Protein AF-A0A2D9TG97-F1 (afdb_monomer)

pLDDT: mean 77.45, std 22.52, range [34.91, 98.56]

Solvent-accessible surface area (backbone atoms only — not comparable to full-atom values): 13663 Å² total; per-residue (Å²): 140,83,85,82,85,81,89,81,89,80,80,86,79,83,79,79,83,80,85,80,83,82,84,81,82,85,82,85,88,87,78,83,86,88,81,92,74,84,78,77,79,79,78,80,74,79,80,73,80,82,72,76,84,84,81,78,80,77,81,70,82,79,70,79,70,77,84,64,76,92,74,74,85,89,65,85,85,73,63,70,28,58,61,21,28,49,47,52,46,48,42,42,75,34,83,83,44,75,57,43,68,26,56,46,41,52,42,48,42,46,64,51,42,40,77,74,68,53,87,47,72,73,55,36,63,64,38,40,82,72,12,40,57,80,44,26,85,60,40,72,54,37,32,38,39,31,42,23,69,54,25,85,89,44,59,61,65,59,52,50,53,47,61,69,59,37,55,94,52,100,57,55,45,79,48,76,40,82,53,48,26,70,61,55,22,34,64,73,48,38,52,58,49,45,52,52,54,61,71,68,51,78,63,87,90,63,76,81,131

Structure (mmCIF, N/CA/C/O backbone):
data_AF-A0A2D9TG97-F1
#
_entry.id   AF-A0A2D9TG97-F1
#
loop_
_atom_site.group_PDB
_atom_site.id
_atom_site.type_symbol
_atom_site.label_atom_id
_atom_site.label_alt_id
_atom_site.label_comp_id
_atom_site.label_asym_id
_atom_site.label_entity_id
_atom_site.label_seq_id
_atom_site.pdbx_PDB_ins_code
_atom_site.Cartn_x
_atom_site.Cartn_y
_atom_site.Cartn_z
_atom_site.occupancy
_atom_site.B_iso_or_equiv
_atom_site.auth_seq_id
_atom_site.auth_comp_id
_atom_site.auth_asym_id
_atom_site.auth_atom_id
_atom_site.pdbx_PDB_model_num
ATOM 1 N N . MET A 1 1 ? 24.806 -43.015 24.277 1.00 55.19 1 MET A N 1
ATOM 2 C CA . MET A 1 1 ? 25.878 -42.450 23.429 1.00 55.19 1 MET A CA 1
ATOM 3 C C . MET A 1 1 ? 25.438 -42.576 21.980 1.00 55.19 1 MET A C 1
ATOM 5 O O . MET A 1 1 ? 25.345 -43.692 21.491 1.00 55.19 1 MET A O 1
ATOM 9 N N . CYS A 1 2 ? 25.074 -41.465 21.339 1.00 45.25 2 CYS A N 1
ATOM 10 C CA . CYS A 1 2 ? 24.646 -41.432 19.937 1.00 45.25 2 CYS A CA 1
ATOM 11 C C . CYS A 1 2 ? 25.847 -41.080 19.042 1.00 45.25 2 CYS A C 1
ATOM 13 O O . CYS A 1 2 ? 26.617 -40.196 19.425 1.00 45.25 2 CYS A O 1
ATOM 15 N N . PRO A 1 3 ? 26.039 -41.731 17.882 1.00 63.31 3 PRO A N 1
ATOM 16 C CA . PRO A 1 3 ? 27.146 -41.402 16.998 1.00 63.31 3 PRO A CA 1
ATOM 17 C C . PRO A 1 3 ? 26.851 -40.137 16.180 1.00 63.31 3 PRO A C 1
ATOM 19 O O . PRO A 1 3 ? 25.767 -39.961 15.627 1.00 63.31 3 PRO A O 1
ATOM 22 N N . VAL A 1 4 ? 27.858 -39.268 16.106 1.00 57.75 4 VAL A N 1
ATOM 23 C CA . VAL A 1 4 ? 27.892 -38.042 15.300 1.00 57.75 4 VAL A CA 1
ATOM 24 C C . VAL A 1 4 ? 28.227 -38.397 13.840 1.00 57.75 4 VAL A C 1
ATOM 26 O O . VAL A 1 4 ? 29.201 -39.123 13.619 1.00 57.75 4 VAL A O 1
ATOM 29 N N . PRO A 1 5 ? 27.495 -37.893 12.828 1.00 62.31 5 PRO A N 1
ATOM 30 C CA . PRO A 1 5 ? 27.860 -38.083 11.427 1.00 62.31 5 PRO A CA 1
ATOM 31 C C . PRO A 1 5 ? 28.954 -37.098 10.978 1.00 62.31 5 PRO A C 1
ATOM 33 O O . PRO A 1 5 ? 28.956 -35.922 11.341 1.00 62.31 5 PRO A O 1
ATOM 36 N N . ARG A 1 6 ? 29.897 -37.596 10.166 1.00 64.69 6 ARG A N 1
ATOM 37 C CA . ARG A 1 6 ? 30.985 -36.824 9.539 1.00 64.69 6 ARG A CA 1
ATOM 38 C C . ARG A 1 6 ? 30.492 -36.043 8.306 1.00 64.69 6 ARG A C 1
ATOM 40 O O . ARG A 1 6 ? 29.661 -36.573 7.569 1.00 64.69 6 ARG A O 1
ATOM 47 N N . PRO A 1 7 ? 31.050 -34.852 8.014 1.00 57.41 7 PRO A N 1
ATOM 48 C CA . PRO A 1 7 ? 30.734 -34.102 6.803 1.00 57.41 7 PRO A CA 1
ATOM 49 C C . PRO A 1 7 ? 31.474 -34.673 5.583 1.00 57.41 7 PRO A C 1
ATOM 51 O O . PRO A 1 7 ? 32.692 -34.855 5.600 1.00 57.41 7 PRO A O 1
ATOM 54 N N . GLY A 1 8 ? 30.723 -34.958 4.518 1.00 57.25 8 GLY A N 1
ATOM 55 C CA . GLY A 1 8 ? 31.248 -35.357 3.214 1.00 57.25 8 GLY A CA 1
ATOM 56 C C . GLY A 1 8 ? 31.572 -34.140 2.346 1.00 57.25 8 GLY A C 1
ATOM 57 O O . GLY A 1 8 ? 30.725 -33.277 2.128 1.00 57.25 8 GLY A O 1
ATOM 58 N N . HIS A 1 9 ? 32.800 -34.092 1.831 1.00 54.66 9 HIS A N 1
ATOM 59 C CA . HIS A 1 9 ? 33.258 -33.122 0.840 1.00 54.66 9 HIS A CA 1
ATOM 60 C C . HIS A 1 9 ? 32.659 -33.431 -0.544 1.00 54.66 9 HIS A C 1
ATOM 62 O O . HIS A 1 9 ? 33.035 -34.411 -1.185 1.00 54.66 9 HIS A O 1
ATOM 68 N N . GLY A 1 10 ? 31.735 -32.587 -1.014 1.00 51.78 10 GLY A N 1
ATOM 69 C CA . GLY A 1 10 ? 31.182 -32.626 -2.372 1.00 51.78 10 GLY A CA 1
ATOM 70 C C . GLY A 1 10 ? 31.897 -31.633 -3.289 1.00 51.78 10 GLY A C 1
ATOM 71 O O . GLY A 1 10 ? 31.811 -30.426 -3.086 1.00 51.78 10 GLY A O 1
ATOM 72 N N . GLY A 1 11 ? 32.629 -32.157 -4.274 1.00 49.75 11 GLY A N 1
ATOM 73 C CA . GLY A 1 11 ? 33.495 -31.404 -5.181 1.00 49.75 11 GLY A CA 1
ATOM 74 C C . GLY A 1 11 ? 32.780 -30.446 -6.140 1.00 49.75 11 GLY A C 1
ATOM 75 O O . GLY A 1 11 ? 31.702 -30.722 -6.671 1.00 49.75 11 GLY A O 1
ATOM 76 N N . ALA A 1 12 ? 33.454 -29.326 -6.400 1.00 48.50 12 ALA A N 1
ATOM 77 C CA . ALA A 1 12 ? 33.095 -28.320 -7.386 1.00 48.50 12 ALA A CA 1
ATOM 78 C C . ALA A 1 12 ? 33.138 -28.894 -8.813 1.00 48.50 12 ALA A C 1
ATOM 80 O O . ALA A 1 12 ? 34.179 -29.346 -9.292 1.00 48.50 12 ALA A O 1
ATOM 81 N N . ARG A 1 13 ? 32.005 -28.844 -9.522 1.00 57.78 13 ARG A N 1
ATOM 82 C CA . ARG A 1 13 ? 31.944 -29.096 -10.967 1.00 57.78 13 ARG A CA 1
ATOM 83 C C . ARG A 1 13 ? 32.179 -27.784 -11.713 1.00 57.78 13 ARG A C 1
ATOM 85 O O . ARG A 1 13 ? 31.307 -26.920 -11.752 1.00 57.78 13 ARG A O 1
ATOM 92 N N . LEU A 1 14 ? 33.354 -27.663 -12.326 1.00 54.62 14 LEU A N 1
ATOM 93 C CA . LEU A 1 14 ? 33.682 -26.616 -13.293 1.00 54.62 14 LEU A CA 1
ATOM 94 C C . LEU A 1 14 ? 32.751 -26.738 -14.510 1.00 54.62 14 LEU A C 1
ATOM 96 O O . LEU A 1 14 ? 32.795 -27.726 -15.247 1.00 54.62 14 LEU A O 1
ATOM 100 N N . ARG A 1 15 ? 31.888 -25.738 -14.713 1.00 58.66 15 ARG A N 1
ATOM 101 C CA . ARG A 1 15 ? 31.074 -25.602 -15.927 1.00 58.66 15 ARG A CA 1
ATOM 102 C C . ARG A 1 15 ? 31.972 -25.134 -17.074 1.00 58.66 15 ARG A C 1
ATOM 104 O O . ARG A 1 15 ? 32.662 -24.127 -16.954 1.00 58.66 15 ARG A O 1
ATOM 111 N N . ARG A 1 16 ? 31.966 -25.876 -18.184 1.00 60.06 16 ARG A N 1
ATOM 112 C CA . ARG A 1 16 ? 32.635 -25.486 -19.433 1.00 60.06 16 ARG A CA 1
ATOM 113 C C . ARG A 1 16 ? 31.901 -24.294 -20.077 1.00 60.06 16 ARG A C 1
ATOM 115 O O . ARG A 1 16 ? 30.669 -24.312 -20.093 1.00 60.06 16 ARG A O 1
ATOM 122 N N . PRO A 1 17 ? 32.612 -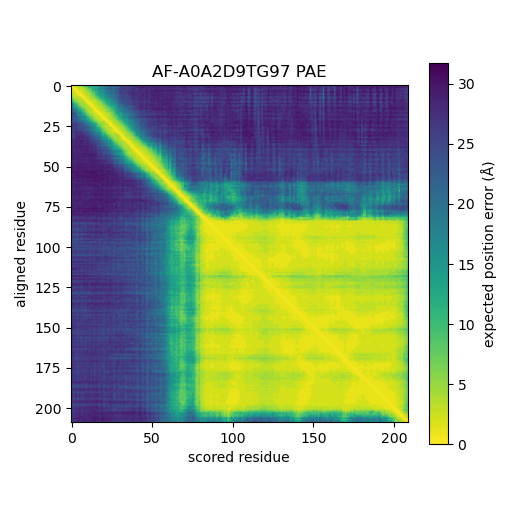23.295 -20.627 1.00 58.25 17 PRO A N 1
ATOM 123 C CA . PRO A 1 17 ? 31.994 -22.196 -21.362 1.00 58.25 17 PRO A CA 1
ATOM 124 C C . PRO A 1 17 ? 31.452 -22.673 -22.719 1.00 58.25 17 PRO A C 1
ATOM 126 O O . PRO A 1 17 ? 32.111 -23.424 -23.437 1.00 58.25 17 PRO A O 1
ATOM 129 N N . CYS A 1 18 ? 30.240 -22.230 -23.060 1.00 58.78 18 CYS A N 1
ATOM 130 C CA . CYS A 1 18 ? 29.647 -22.424 -24.383 1.00 58.78 18 CYS A CA 1
ATOM 131 C C . CYS A 1 18 ? 30.369 -21.553 -25.432 1.00 58.78 18 CYS A C 1
ATOM 133 O O . CYS A 1 18 ? 30.690 -20.399 -25.133 1.00 58.78 18 CYS A O 1
ATOM 135 N N . PRO A 1 19 ? 30.592 -22.049 -26.661 1.00 66.25 19 PRO A N 1
ATOM 136 C CA . PRO A 1 19 ? 31.115 -21.234 -27.752 1.00 66.25 19 PRO A CA 1
ATOM 137 C C . PRO A 1 19 ? 30.047 -20.251 -28.261 1.00 66.25 19 PRO A C 1
ATOM 139 O O . PRO A 1 19 ? 28.915 -20.638 -28.548 1.00 66.25 19 PRO A O 1
ATOM 142 N N . ARG A 1 20 ? 30.417 -18.969 -28.379 1.00 64.50 20 ARG A N 1
ATOM 143 C CA . ARG A 1 20 ? 29.617 -17.932 -29.051 1.00 64.50 20 ARG A CA 1
ATOM 144 C C . ARG A 1 20 ? 29.676 -18.132 -30.577 1.00 64.50 20 ARG A C 1
ATOM 146 O O . ARG A 1 20 ? 30.774 -18.356 -31.088 1.00 64.50 20 ARG A O 1
ATOM 153 N N . PRO A 1 21 ? 28.556 -18.014 -31.314 1.00 64.81 21 PRO A N 1
ATOM 154 C CA . PRO A 1 21 ? 28.577 -17.973 -32.774 1.00 64.81 21 PRO A CA 1
ATOM 155 C C . PRO A 1 21 ? 29.150 -16.639 -33.305 1.00 64.81 21 PRO A C 1
ATOM 157 O O . PRO A 1 21 ? 29.052 -15.614 -32.622 1.00 64.81 21 PRO A O 1
ATOM 160 N N . PRO A 1 22 ? 29.753 -16.638 -34.510 1.00 64.00 22 PRO A N 1
ATOM 161 C CA . PRO A 1 22 ? 30.393 -15.466 -35.097 1.00 64.00 22 PRO A CA 1
ATOM 162 C C . PRO A 1 22 ? 29.398 -14.503 -35.766 1.00 64.00 22 PRO A C 1
ATOM 164 O O . PRO A 1 22 ? 28.471 -14.919 -36.452 1.00 64.00 22 PRO A O 1
ATOM 167 N N . PHE A 1 23 ? 29.657 -13.211 -35.545 1.00 47.94 23 PHE A N 1
ATOM 168 C CA . PHE A 1 23 ? 29.424 -12.040 -36.401 1.00 47.94 23 PHE A CA 1
ATOM 169 C C . PHE A 1 23 ? 28.441 -12.175 -37.580 1.00 47.94 23 PHE A C 1
ATOM 171 O O . PHE A 1 23 ? 28.760 -12.772 -38.606 1.00 47.94 23 PHE A O 1
ATOM 178 N N . ALA A 1 24 ? 27.314 -11.463 -37.484 1.00 51.12 24 ALA A N 1
ATOM 179 C CA . ALA A 1 24 ? 26.564 -10.996 -38.647 1.00 51.12 24 ALA A CA 1
ATOM 180 C C . ALA A 1 24 ? 27.003 -9.563 -39.008 1.00 51.12 24 ALA A C 1
ATOM 182 O O . ALA A 1 24 ? 27.125 -8.699 -38.139 1.00 51.12 24 ALA A O 1
ATOM 183 N N . SER A 1 25 ? 27.277 -9.361 -40.295 1.00 66.88 25 SER A N 1
ATOM 184 C CA . SER A 1 25 ? 27.800 -8.146 -40.932 1.00 66.88 25 SER A CA 1
ATOM 185 C C . SER A 1 25 ? 26.865 -6.922 -40.868 1.00 66.88 25 SER A C 1
ATOM 187 O O . SER A 1 25 ? 25.652 -7.080 -40.731 1.00 66.88 25 SER A O 1
ATOM 189 N N . PRO A 1 26 ? 27.417 -5.699 -41.024 1.00 62.50 26 PRO A N 1
ATOM 190 C CA . PRO A 1 26 ? 26.675 -4.441 -40.940 1.00 62.50 26 PRO A CA 1
ATOM 191 C C . PRO A 1 26 ? 25.809 -4.164 -42.179 1.00 62.50 26 PRO A C 1
ATOM 193 O O . PRO A 1 26 ? 26.195 -4.461 -43.311 1.00 62.50 26 PRO A O 1
ATOM 196 N N . ALA A 1 27 ? 24.651 -3.542 -41.952 1.00 65.50 27 ALA A N 1
ATOM 197 C CA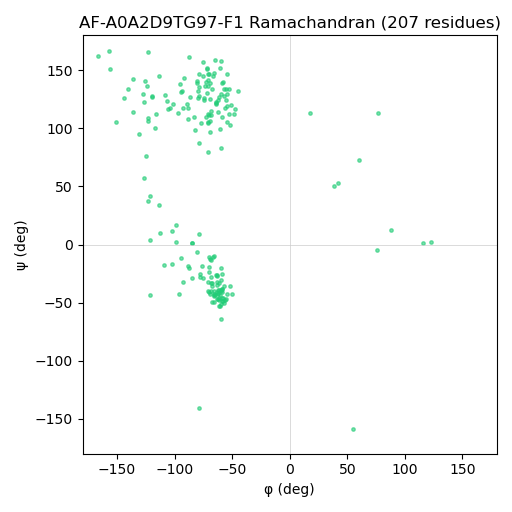 . ALA A 1 27 ? 23.779 -3.005 -42.994 1.00 65.50 27 ALA A CA 1
ATOM 198 C C . ALA A 1 27 ? 24.378 -1.733 -43.647 1.00 65.50 27 ALA A C 1
ATOM 200 O O . ALA A 1 27 ? 25.115 -0.996 -42.984 1.00 65.50 27 ALA A O 1
ATOM 201 N N . PRO A 1 28 ? 24.074 -1.456 -44.932 1.00 69.06 28 PRO A N 1
ATOM 202 C CA . PRO A 1 28 ? 24.610 -0.310 -45.669 1.00 69.06 28 PRO A CA 1
ATOM 203 C C . PRO A 1 28 ? 23.960 1.036 -45.281 1.00 69.06 28 PRO A C 1
ATOM 205 O O . PRO A 1 28 ? 22.822 1.062 -44.808 1.00 69.06 28 PRO A O 1
ATOM 208 N N . PRO A 1 29 ? 24.653 2.170 -45.518 1.00 61.88 29 PRO A N 1
ATOM 209 C CA . PRO A 1 29 ? 24.144 3.506 -45.225 1.00 61.88 29 PRO A CA 1
ATOM 210 C C . PRO A 1 29 ? 23.169 3.994 -46.309 1.00 61.88 29 PRO A C 1
ATOM 212 O O . PRO A 1 29 ? 23.520 4.069 -47.485 1.00 61.88 29 PRO A O 1
ATOM 215 N N . CYS A 1 30 ? 21.963 4.397 -45.903 1.00 56.06 30 CYS A N 1
ATOM 216 C CA . CYS A 1 30 ? 21.058 5.182 -46.744 1.00 56.06 30 CYS A CA 1
ATOM 217 C C . CYS A 1 30 ? 21.349 6.677 -46.568 1.00 56.06 30 CYS A C 1
ATOM 219 O O . CYS A 1 30 ? 21.219 7.238 -45.481 1.00 56.06 30 CYS A O 1
ATOM 221 N N . SER A 1 31 ? 21.753 7.309 -47.664 1.00 53.31 31 SER A N 1
ATOM 222 C CA . SER A 1 31 ? 22.005 8.739 -47.810 1.00 53.31 31 SER A CA 1
ATOM 223 C C . SER A 1 31 ? 20.746 9.539 -48.186 1.00 53.31 31 SER A C 1
ATOM 225 O O . SER A 1 31 ? 19.817 9.006 -48.788 1.00 53.31 31 SER A O 1
ATOM 227 N N . SER A 1 32 ? 20.840 10.856 -47.945 1.00 47.78 32 SER A N 1
ATOM 228 C CA . SER A 1 32 ? 20.116 12.003 -48.547 1.00 47.78 32 SER A CA 1
ATOM 229 C C . SER A 1 32 ? 18.659 12.312 -48.129 1.00 47.78 32 SER A C 1
ATOM 231 O O . SER A 1 32 ? 17.733 11.585 -48.462 1.00 47.78 32 SER A O 1
ATOM 233 N N . GLY A 1 33 ? 18.486 13.468 -47.453 1.00 43.09 33 GLY A N 1
ATOM 234 C CA . GLY A 1 33 ? 17.216 14.196 -47.216 1.00 43.09 33 GLY A CA 1
ATOM 235 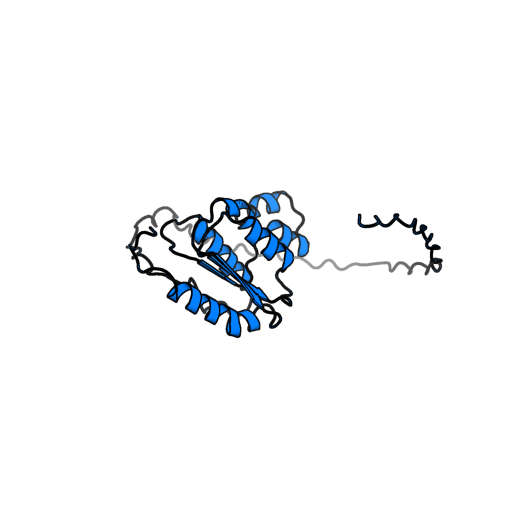C C . GLY A 1 33 ? 16.760 15.014 -48.441 1.00 43.09 33 GLY A C 1
ATOM 236 O O . GLY A 1 33 ? 17.014 14.558 -49.551 1.00 43.09 33 GLY A O 1
ATOM 237 N N . PRO A 1 34 ? 16.201 16.244 -48.329 1.00 62.50 34 PRO A N 1
ATOM 238 C CA . PRO A 1 34 ? 15.563 16.943 -47.204 1.00 62.50 34 PRO A CA 1
ATOM 239 C C . PRO A 1 34 ? 14.111 17.399 -47.525 1.00 62.50 34 PRO A C 1
ATOM 241 O O . PRO A 1 34 ? 13.720 17.504 -48.684 1.00 62.50 34 PRO A O 1
ATOM 244 N N . ALA A 1 35 ? 13.326 17.787 -46.513 1.00 44.00 35 ALA A N 1
ATOM 245 C CA . ALA A 1 35 ? 12.177 18.681 -46.710 1.00 44.00 35 ALA A CA 1
ATOM 246 C C . ALA A 1 35 ? 11.914 19.504 -45.441 1.00 44.00 35 ALA A C 1
ATOM 248 O O . ALA A 1 35 ? 11.423 19.003 -44.430 1.00 44.00 35 ALA A O 1
ATOM 249 N N . ALA A 1 36 ? 12.277 20.784 -45.500 1.00 51.66 36 ALA A N 1
ATOM 250 C CA . ALA A 1 36 ? 11.934 21.777 -44.497 1.00 51.66 36 ALA A CA 1
ATOM 251 C C . ALA A 1 36 ? 10.431 22.083 -44.586 1.00 51.66 36 ALA A C 1
ATOM 253 O O . ALA A 1 36 ? 9.981 22.763 -45.506 1.00 51.66 36 ALA A O 1
ATOM 254 N N . ALA A 1 37 ? 9.652 21.581 -43.629 1.00 51.00 37 ALA A N 1
ATOM 255 C CA . ALA A 1 37 ? 8.281 22.020 -43.415 1.00 51.00 37 ALA A CA 1
ATOM 256 C C . ALA A 1 37 ? 8.283 23.207 -42.441 1.00 51.00 37 ALA A C 1
ATOM 258 O O . ALA A 1 37 ? 8.760 23.111 -41.309 1.00 51.00 37 ALA A O 1
ATOM 259 N N . HIS A 1 38 ? 7.750 24.337 -42.901 1.00 50.34 38 HIS A N 1
ATOM 260 C CA . HIS A 1 38 ? 7.508 25.531 -42.103 1.00 50.34 38 HIS A CA 1
ATOM 261 C C . HIS A 1 38 ? 6.688 25.194 -40.846 1.00 50.34 38 HIS A C 1
ATOM 263 O O . HIS A 1 38 ? 5.503 24.873 -40.930 1.00 50.34 38 HIS A O 1
ATOM 269 N N . ARG A 1 39 ? 7.305 25.305 -39.662 1.00 47.75 39 ARG A N 1
ATOM 270 C CA . ARG A 1 39 ? 6.575 25.329 -38.388 1.00 47.75 39 ARG A CA 1
ATOM 271 C C . ARG A 1 39 ? 5.814 26.647 -38.289 1.00 47.75 39 ARG A C 1
ATOM 273 O O . ARG A 1 39 ? 6.411 27.710 -38.135 1.00 47.75 39 ARG A O 1
ATOM 280 N N . ALA A 1 40 ? 4.490 26.561 -38.360 1.00 56.41 40 ALA A N 1
ATOM 281 C CA . ALA A 1 40 ? 3.609 27.648 -37.975 1.00 56.41 40 ALA A CA 1
ATOM 282 C C . ALA A 1 40 ? 3.841 27.994 -36.496 1.00 56.41 40 ALA A C 1
ATOM 284 O O . ALA A 1 40 ? 3.842 27.119 -35.628 1.00 56.41 40 ALA A O 1
ATOM 285 N N . VAL A 1 41 ? 4.044 29.280 -36.217 1.00 56.47 41 VAL A N 1
ATOM 286 C CA . VAL A 1 41 ? 4.120 29.821 -34.858 1.00 56.47 41 VAL A CA 1
ATOM 287 C C . VAL A 1 41 ? 2.754 29.619 -34.190 1.00 56.47 41 VAL A C 1
ATOM 289 O O . VAL A 1 41 ? 1.755 30.122 -34.716 1.00 56.47 41 VAL A O 1
ATOM 292 N N . PRO A 1 42 ? 2.656 28.907 -33.052 1.00 55.50 42 PRO A N 1
ATOM 293 C CA . PRO A 1 42 ? 1.395 28.788 -32.340 1.00 55.50 42 PRO A CA 1
ATOM 294 C C . PRO A 1 42 ? 0.968 30.174 -31.851 1.00 55.50 42 PRO A C 1
ATOM 296 O O . PRO A 1 42 ? 1.701 30.864 -31.139 1.00 55.50 42 PRO A O 1
ATOM 299 N N . ARG A 1 43 ? -0.232 30.599 -32.261 1.00 62.38 43 ARG A N 1
ATOM 300 C CA . ARG A 1 43 ? -0.871 31.813 -31.750 1.00 62.38 43 ARG A CA 1
ATOM 301 C C . ARG A 1 43 ? -0.954 31.710 -30.227 1.00 62.38 43 ARG A C 1
ATOM 303 O O . ARG A 1 43 ? -1.503 30.743 -29.700 1.00 62.38 43 ARG A O 1
ATOM 310 N N . ARG A 1 44 ? -0.403 32.712 -29.532 1.00 54.06 44 ARG A N 1
ATOM 311 C CA . ARG A 1 44 ? -0.525 32.864 -28.078 1.00 54.06 44 ARG A CA 1
ATOM 312 C C . ARG A 1 44 ? -2.002 32.774 -27.696 1.00 54.06 44 ARG A C 1
ATOM 314 O O . ARG A 1 44 ? -2.804 33.581 -28.165 1.00 54.06 44 ARG A O 1
ATOM 321 N N . ARG A 1 45 ? -2.352 31.796 -26.855 1.00 53.75 45 ARG A N 1
ATOM 322 C CA . ARG A 1 45 ? -3.656 31.778 -26.187 1.00 53.75 45 ARG A CA 1
ATOM 323 C C . ARG A 1 45 ? -3.796 33.072 -25.370 1.00 53.75 45 ARG A C 1
ATOM 325 O O . ARG A 1 45 ? -2.804 33.496 -24.768 1.00 53.75 45 ARG A O 1
ATOM 332 N N . PRO A 1 46 ? -4.978 33.709 -25.350 1.00 56.19 46 PRO A N 1
ATOM 333 C CA . PRO A 1 46 ? -5.229 34.825 -24.448 1.00 56.19 46 PRO A CA 1
ATOM 334 C C . PRO A 1 46 ? -4.948 34.374 -23.012 1.00 56.19 46 PRO A C 1
ATOM 336 O O . PRO A 1 46 ? -5.344 33.274 -22.618 1.00 56.19 46 PRO A O 1
ATOM 339 N N . ARG A 1 47 ? -4.216 35.205 -22.259 1.00 49.72 47 ARG A N 1
ATOM 340 C CA . ARG A 1 47 ? -3.997 34.999 -20.824 1.00 49.72 47 ARG A CA 1
ATOM 341 C C . ARG A 1 47 ? -5.367 34.862 -20.164 1.00 49.72 47 ARG A C 1
ATOM 343 O O . ARG A 1 47 ? -6.184 35.775 -20.255 1.00 49.72 47 ARG A O 1
ATOM 350 N N . GLN A 1 48 ? -5.609 33.710 -19.545 1.00 50.72 48 GLN A N 1
ATOM 351 C CA . GLN A 1 48 ? -6.674 33.574 -18.560 1.00 50.72 48 GLN A CA 1
ATOM 352 C C . GLN A 1 48 ? -6.399 34.617 -17.465 1.00 50.72 48 GLN A C 1
ATOM 354 O O . GLN A 1 48 ? -5.234 34.753 -17.076 1.00 50.72 48 GLN A O 1
ATOM 359 N N . PRO A 1 49 ? -7.402 35.389 -17.016 1.00 55.59 49 PRO A N 1
ATOM 360 C CA . PRO A 1 49 ? -7.215 36.290 -15.891 1.00 55.59 49 PRO A CA 1
ATOM 361 C C . PRO A 1 49 ? -6.738 35.467 -14.694 1.00 55.59 49 PRO A C 1
ATOM 363 O O . PRO A 1 49 ? -7.325 34.431 -14.376 1.00 55.59 49 PRO A O 1
ATOM 366 N N . GLU A 1 50 ? -5.636 35.909 -14.093 1.00 44.16 50 GLU A N 1
ATOM 367 C CA . GLU A 1 50 ? -5.094 35.362 -12.855 1.00 44.16 50 GLU A CA 1
ATOM 368 C C . GLU A 1 50 ? -6.218 35.397 -11.816 1.00 44.16 50 GLU A C 1
ATOM 370 O O . GLU A 1 50 ? -6.629 36.461 -11.355 1.00 44.16 50 GLU A O 1
ATOM 375 N N . ARG A 1 51 ? -6.801 34.231 -11.512 1.00 49.38 51 ARG A N 1
ATOM 376 C CA . ARG A 1 51 ? -7.663 34.106 -10.341 1.00 49.38 51 ARG A CA 1
ATOM 377 C C . ARG A 1 51 ? -6.736 34.193 -9.142 1.00 49.38 51 ARG A C 1
ATOM 379 O O . ARG A 1 51 ? -5.906 33.307 -8.952 1.00 49.38 51 ARG A O 1
ATOM 386 N N . ASN A 1 52 ? -6.873 35.278 -8.388 1.00 41.41 52 ASN A N 1
ATOM 387 C CA . ASN A 1 52 ? -6.243 35.456 -7.089 1.00 41.41 52 ASN A CA 1
ATOM 388 C C . ASN A 1 52 ? -6.470 34.194 -6.246 1.00 41.41 52 ASN A C 1
ATOM 390 O O . ASN A 1 52 ? -7.606 33.836 -5.941 1.00 41.41 52 ASN A O 1
ATOM 394 N N . LEU A 1 53 ? -5.377 33.515 -5.902 1.00 48.03 53 LEU A N 1
ATOM 395 C CA . LEU A 1 53 ? -5.349 32.311 -5.066 1.00 48.03 53 LEU A CA 1
ATOM 396 C C . LEU A 1 53 ? -5.482 32.626 -3.562 1.00 48.03 53 LEU A C 1
ATOM 398 O O . LEU A 1 53 ? -5.317 31.733 -2.739 1.00 48.03 53 LEU A O 1
ATOM 402 N N . GLU A 1 54 ? -5.793 33.869 -3.188 1.00 43.88 54 GLU A N 1
ATOM 403 C CA . GLU A 1 54 ? -5.791 34.316 -1.786 1.00 43.88 54 GLU A CA 1
ATOM 404 C C . GLU A 1 54 ? -7.175 34.344 -1.103 1.00 43.88 54 GLU A C 1
ATOM 406 O O . GLU A 1 54 ? -7.257 34.658 0.078 1.00 43.88 54 GLU A O 1
ATOM 411 N N . GLU A 1 55 ? -8.263 33.936 -1.769 1.00 42.91 55 GLU A N 1
ATOM 412 C CA . GLU A 1 55 ? -9.623 33.926 -1.180 1.00 42.91 55 GLU A CA 1
ATOM 413 C C . GLU A 1 55 ? -10.288 32.535 -1.155 1.00 42.91 55 GLU A C 1
ATOM 415 O O . GLU A 1 55 ? -11.479 32.388 -1.408 1.00 42.91 55 GLU A O 1
ATOM 420 N N . SER A 1 56 ? -9.538 31.483 -0.809 1.00 43.47 56 SER A N 1
ATOM 421 C CA . SER A 1 56 ? -10.110 30.155 -0.497 1.00 43.47 56 SER A CA 1
ATOM 422 C C . SER A 1 56 ? -9.711 29.658 0.900 1.00 43.47 56 SER A C 1
ATOM 424 O O . SER A 1 56 ? -9.455 28.474 1.104 1.00 43.47 56 SER A O 1
ATOM 426 N N . SER A 1 57 ? -9.643 30.575 1.871 1.00 44.62 57 SER A N 1
ATOM 427 C CA . SER A 1 57 ? -9.380 30.289 3.294 1.00 44.62 57 SER A CA 1
ATOM 428 C C . SER A 1 57 ? -10.649 30.324 4.165 1.00 44.62 57 SER A C 1
ATOM 430 O O . SER A 1 57 ? -10.562 30.317 5.394 1.00 44.62 57 SER A O 1
ATOM 432 N N . ALA A 1 58 ? -11.840 30.354 3.567 1.00 39.22 58 ALA A N 1
ATOM 433 C CA . ALA A 1 58 ? -13.063 30.084 4.309 1.00 39.22 58 ALA A CA 1
ATOM 434 C C . ALA A 1 58 ? -13.230 28.565 4.402 1.00 39.22 58 ALA A C 1
ATOM 436 O O . ALA A 1 58 ? -13.663 27.912 3.456 1.00 39.22 58 ALA A O 1
ATOM 437 N N . ALA A 1 59 ? -12.819 28.017 5.544 1.00 44.69 59 ALA A N 1
ATOM 438 C CA . ALA A 1 59 ? -13.164 26.679 5.988 1.00 44.69 59 ALA A CA 1
ATOM 439 C C . ALA A 1 59 ? -14.693 26.574 6.123 1.00 44.69 59 ALA A C 1
ATOM 441 O O . ALA A 1 59 ? -15.251 26.774 7.201 1.00 44.69 59 ALA A O 1
ATOM 442 N N . GLU A 1 60 ? -15.382 26.310 5.016 1.00 38.81 60 GLU A N 1
ATOM 443 C CA . GLU A 1 60 ? -16.720 25.737 5.072 1.00 38.81 60 GLU A CA 1
ATOM 444 C C . GLU A 1 60 ? -16.594 24.308 5.611 1.00 38.81 60 GLU A C 1
ATOM 446 O O . GLU A 1 60 ? -15.671 23.572 5.258 1.00 38.81 60 GLU A O 1
ATOM 451 N N . GLY A 1 61 ? -17.469 23.981 6.561 1.00 34.94 61 GLY A N 1
ATOM 452 C CA . GLY A 1 61 ? -17.336 22.862 7.484 1.00 34.94 61 GLY A CA 1
ATOM 453 C C . GLY A 1 61 ? -16.982 21.543 6.808 1.00 34.94 61 GLY A C 1
ATOM 454 O O . GLY A 1 61 ? -17.790 20.942 6.104 1.00 34.94 61 GLY A O 1
ATOM 455 N N . PHE A 1 62 ? -15.772 21.067 7.086 1.00 34.91 62 PHE A N 1
ATOM 456 C CA . PHE A 1 62 ? -15.407 19.681 6.858 1.00 34.91 62 PHE A CA 1
ATOM 457 C C . PHE A 1 62 ? -15.993 18.869 8.017 1.00 34.91 62 PHE A C 1
ATOM 459 O O . PHE A 1 62 ? -15.350 18.699 9.055 1.00 34.91 62 PHE A O 1
ATOM 466 N N . GLU A 1 63 ? -17.250 18.442 7.869 1.00 37.72 63 GLU A N 1
ATOM 467 C CA . GLU A 1 63 ? -17.827 17.412 8.736 1.00 37.72 63 GLU A CA 1
ATOM 468 C C . GLU A 1 63 ? -16.872 16.202 8.729 1.00 37.72 63 GLU A C 1
ATOM 470 O O . GLU A 1 63 ? -16.379 15.830 7.656 1.00 37.72 63 GLU A O 1
ATOM 475 N N . PRO A 1 64 ? -16.533 15.611 9.890 1.00 39.44 64 PRO A N 1
ATOM 476 C CA . PRO A 1 64 ? -15.635 14.467 9.936 1.00 39.44 64 PRO A CA 1
ATOM 477 C C . PRO A 1 64 ? -16.214 13.366 9.049 1.00 39.44 64 PRO A C 1
ATOM 479 O O . PRO A 1 64 ? -17.313 12.883 9.304 1.00 39.44 64 PRO A O 1
ATOM 482 N N . LEU A 1 65 ? -15.495 12.984 7.992 1.00 41.59 65 LEU A N 1
ATOM 483 C CA . LEU A 1 65 ? -15.856 11.822 7.187 1.00 41.59 65 LEU A CA 1
ATOM 484 C C . LEU A 1 65 ? -15.825 10.595 8.103 1.00 41.59 65 LEU A C 1
ATOM 486 O O . LEU A 1 65 ? -14.755 10.054 8.393 1.00 41.59 65 LEU A O 1
ATOM 490 N N . GLU A 1 66 ? -17.003 10.186 8.576 1.00 45.03 66 GLU A N 1
ATOM 491 C CA . GLU A 1 66 ? -17.241 8.924 9.267 1.00 45.03 66 GLU A CA 1
ATOM 492 C C . GLU A 1 66 ? -16.669 7.795 8.404 1.00 45.03 66 GLU A C 1
ATOM 494 O O . GLU A 1 66 ? -17.231 7.460 7.367 1.00 45.03 66 GLU A O 1
ATOM 499 N N . ALA A 1 67 ? -15.501 7.264 8.785 1.00 42.44 67 ALA A N 1
ATOM 500 C CA . ALA A 1 67 ? -14.856 6.103 8.165 1.00 42.44 67 ALA A CA 1
ATOM 501 C C . ALA A 1 67 ? -14.985 6.048 6.623 1.00 42.44 67 ALA A C 1
ATOM 503 O O . ALA A 1 67 ? -15.408 5.045 6.049 1.00 42.44 67 ALA A O 1
ATOM 504 N N . GLY A 1 68 ? -14.646 7.146 5.944 1.00 38.81 68 GLY A N 1
ATOM 505 C CA . GLY A 1 68 ? -14.729 7.223 4.490 1.00 38.81 68 GLY A CA 1
ATOM 506 C C . GLY A 1 68 ? -13.652 6.364 3.835 1.00 38.81 68 GLY A C 1
ATOM 507 O O . GLY A 1 68 ? -12.487 6.754 3.787 1.00 38.81 68 GLY A O 1
ATOM 508 N N . ILE A 1 69 ? -14.038 5.209 3.294 1.00 50.03 69 ILE A N 1
ATOM 509 C CA . ILE A 1 69 ? -13.263 4.551 2.241 1.00 50.03 69 ILE A CA 1
ATOM 510 C C . ILE A 1 69 ? -13.192 5.569 1.098 1.00 50.03 69 ILE A C 1
ATOM 512 O O . ILE A 1 69 ? -14.213 5.876 0.484 1.00 50.03 69 ILE A O 1
ATOM 516 N N . LEU A 1 70 ? -12.014 6.145 0.847 1.00 45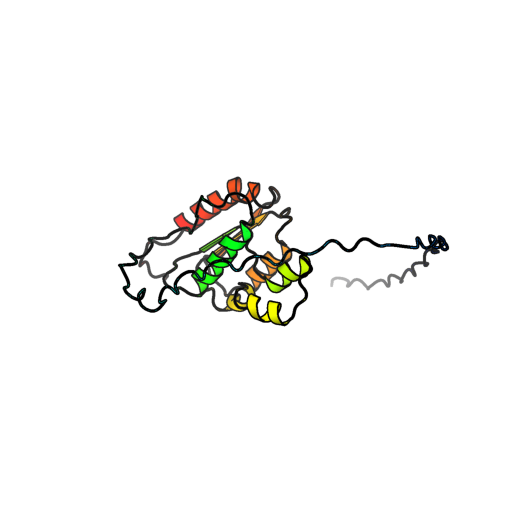.25 70 LEU A N 1
ATOM 517 C CA . LEU A 1 70 ? -11.804 7.079 -0.257 1.00 45.25 70 LEU A CA 1
ATOM 518 C C . LEU A 1 70 ? -11.846 6.286 -1.574 1.00 45.25 70 LEU A C 1
ATOM 520 O O . LEU A 1 70 ? -10.815 5.905 -2.117 1.00 45.25 70 LEU A O 1
ATOM 524 N N . TRP A 1 71 ? -13.050 5.977 -2.054 1.00 40.22 71 TRP A N 1
ATOM 525 C CA . TRP A 1 71 ? -13.294 5.355 -3.351 1.00 40.22 71 TRP A CA 1
ATOM 526 C C . TRP A 1 71 ? -14.092 6.347 -4.195 1.00 40.22 71 TRP A C 1
ATOM 528 O O . TRP A 1 71 ? -15.226 6.682 -3.860 1.00 40.22 71 TRP A O 1
ATOM 538 N N . ARG A 1 72 ? -13.479 6.883 -5.256 1.00 38.94 72 ARG A N 1
ATOM 539 C CA . ARG A 1 72 ? -14.152 7.772 -6.211 1.00 38.94 72 ARG A CA 1
ATOM 540 C C . ARG A 1 72 ? -14.398 6.983 -7.495 1.00 38.94 72 ARG A C 1
ATOM 542 O O . ARG A 1 72 ? -13.442 6.555 -8.130 1.00 38.94 72 ARG A O 1
ATOM 549 N N . GLU A 1 73 ? -15.666 6.791 -7.856 1.00 39.06 73 GLU A N 1
ATOM 550 C CA . GLU A 1 73 ? -16.090 5.907 -8.960 1.00 39.06 73 GLU A CA 1
ATOM 551 C C . GLU A 1 73 ? -15.726 6.433 -10.368 1.00 39.06 73 GLU A C 1
ATOM 553 O O . GLU A 1 73 ? -15.792 5.691 -11.345 1.00 39.06 73 GLU A O 1
ATOM 558 N N . ASP A 1 74 ? -15.289 7.690 -10.495 1.00 36.53 74 ASP A N 1
ATOM 559 C CA . ASP A 1 74 ? -15.225 8.385 -11.793 1.00 36.53 74 ASP A CA 1
ATOM 560 C C . ASP A 1 74 ? -13.940 8.134 -12.618 1.00 36.53 74 ASP A C 1
ATOM 562 O O . ASP A 1 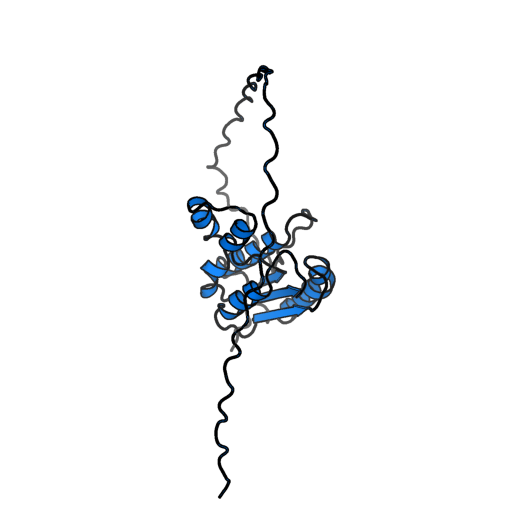74 ? -13.785 8.688 -13.710 1.00 36.53 74 ASP A O 1
ATOM 566 N N . HIS A 1 75 ? -13.007 7.304 -12.139 1.00 39.44 75 HIS A N 1
ATOM 567 C CA . HIS A 1 75 ? -11.739 7.000 -12.824 1.00 39.44 75 HIS A CA 1
ATOM 568 C C . HIS A 1 75 ? -11.523 5.492 -12.991 1.00 39.44 75 HIS A C 1
ATOM 570 O O . HIS A 1 75 ? -10.530 4.912 -12.557 1.00 39.44 75 HIS A O 1
ATOM 576 N N . LEU A 1 76 ? -12.478 4.837 -13.647 1.00 38.28 76 LEU A N 1
ATOM 577 C CA . LEU A 1 76 ? -12.305 3.469 -14.120 1.00 38.28 76 LEU A CA 1
ATOM 578 C C . LEU A 1 76 ? -11.265 3.442 -15.254 1.00 38.28 76 LEU A C 1
ATOM 580 O O . LEU A 1 76 ? -11.535 3.906 -16.360 1.00 38.28 76 LEU A O 1
ATOM 584 N N . ALA A 1 77 ? -10.111 2.838 -14.950 1.00 39.69 77 ALA A N 1
ATOM 585 C CA . ALA A 1 77 ? -9.206 2.112 -15.855 1.00 39.69 77 ALA A CA 1
ATOM 586 C C . ALA A 1 77 ? -7.784 2.650 -16.104 1.00 39.69 77 ALA A C 1
ATOM 588 O O . ALA A 1 77 ? -7.046 1.968 -16.813 1.00 39.69 77 ALA A O 1
ATOM 589 N N . HIS A 1 78 ? -7.328 3.749 -15.498 1.00 43.31 78 HIS A N 1
ATOM 590 C CA . HIS A 1 78 ? -5.895 4.097 -15.511 1.00 43.31 78 HIS A CA 1
ATOM 591 C C . HIS A 1 78 ? -5.389 4.246 -14.066 1.00 43.31 78 HIS A C 1
ATOM 593 O O . HIS A 1 78 ? -5.812 5.145 -13.352 1.00 43.31 78 HIS A O 1
ATOM 599 N N . ASP A 1 79 ? -4.577 3.270 -13.641 1.00 54.38 79 ASP A N 1
ATOM 600 C CA . ASP A 1 79 ? -3.793 3.199 -12.398 1.00 54.38 79 ASP A CA 1
ATOM 601 C C . ASP A 1 79 ? -4.543 3.256 -11.053 1.00 54.38 79 ASP A C 1
ATOM 603 O O . ASP A 1 79 ? -4.418 4.189 -10.260 1.00 54.38 79 ASP A O 1
ATOM 607 N N . ALA A 1 80 ? -5.249 2.168 -10.708 1.00 52.56 80 ALA A N 1
ATOM 608 C CA . ALA A 1 80 ? -5.810 2.003 -9.359 1.00 52.56 80 ALA A CA 1
ATOM 609 C C . ALA A 1 80 ? -4.733 2.029 -8.252 1.00 52.56 80 ALA A C 1
ATOM 611 O O . ALA A 1 80 ? -5.034 2.449 -7.130 1.00 52.56 80 ALA A O 1
ATOM 612 N N . GLY A 1 81 ? -3.481 1.682 -8.577 1.00 60.91 81 GLY A N 1
ATOM 613 C CA . GLY A 1 81 ? -2.350 1.765 -7.651 1.00 60.91 81 GLY A CA 1
ATOM 614 C C . GLY A 1 81 ? -2.076 3.175 -7.112 1.00 60.91 81 GLY A C 1
ATOM 615 O O . GLY A 1 81 ? -1.660 3.310 -5.964 1.00 60.91 81 GLY A O 1
ATOM 616 N N . GLU A 1 82 ? -2.366 4.240 -7.870 1.00 71.94 82 GLU A N 1
ATOM 617 C CA . GLU A 1 82 ? -2.104 5.617 -7.423 1.00 71.94 82 GLU A CA 1
ATOM 618 C C . GLU A 1 82 ? -3.050 6.046 -6.295 1.00 71.94 82 GLU A C 1
ATOM 620 O O . GLU A 1 82 ? -2.637 6.679 -5.320 1.00 71.94 82 GLU A O 1
ATOM 625 N N . THR A 1 83 ? -4.331 5.688 -6.384 1.00 79.00 83 THR A N 1
ATOM 626 C CA . THR A 1 83 ? -5.324 6.074 -5.365 1.00 79.00 83 THR A CA 1
ATOM 627 C C . THR A 1 83 ? -5.067 5.390 -4.024 1.00 79.00 83 THR A C 1
ATOM 629 O O . THR A 1 83 ? -5.218 6.005 -2.965 1.00 79.00 83 THR A O 1
ATOM 632 N N . THR A 1 84 ? -4.603 4.140 -4.049 1.00 88.81 84 THR A N 1
ATOM 633 C CA . THR A 1 84 ? -4.307 3.375 -2.835 1.00 88.81 84 THR A CA 1
ATOM 634 C C . THR A 1 84 ? -2.974 3.785 -2.208 1.00 88.81 84 THR A C 1
ATOM 636 O O . THR A 1 84 ? -2.855 3.767 -0.980 1.00 88.81 84 THR A O 1
ATOM 639 N N . THR A 1 85 ? -2.015 4.275 -3.002 1.00 95.06 85 THR A N 1
ATOM 640 C CA . THR A 1 85 ? -0.819 4.978 -2.506 1.00 95.06 85 THR A CA 1
ATOM 641 C C . THR A 1 85 ? -1.190 6.217 -1.691 1.00 95.06 85 THR A C 1
ATOM 643 O O . THR A 1 85 ? -0.727 6.370 -0.558 1.00 95.06 85 THR A O 1
ATOM 646 N N . HIS A 1 86 ? -2.081 7.071 -2.206 1.00 95.31 86 HIS A N 1
ATOM 647 C CA . HIS A 1 86 ? -2.530 8.267 -1.486 1.00 95.31 86 HIS A CA 1
ATOM 648 C C . HIS A 1 86 ? -3.267 7.932 -0.188 1.00 95.31 86 HIS A C 1
ATOM 650 O O . HIS A 1 86 ? -3.101 8.644 0.798 1.00 95.31 86 HIS A O 1
ATOM 656 N N . ALA A 1 87 ? -4.037 6.840 -0.150 1.00 95.50 87 ALA A N 1
ATOM 657 C CA . ALA A 1 87 ? -4.714 6.408 1.071 1.00 95.50 87 ALA A CA 1
ATOM 658 C C . ALA A 1 87 ? -3.720 6.110 2.210 1.00 95.50 87 ALA A C 1
ATOM 660 O O . ALA A 1 87 ? -3.966 6.495 3.354 1.00 95.50 87 ALA A O 1
ATOM 661 N N . LEU A 1 88 ? -2.577 5.480 1.907 1.00 96.94 88 LEU A N 1
ATOM 662 C CA . LEU A 1 88 ? -1.521 5.226 2.895 1.00 96.94 88 LEU A CA 1
ATOM 663 C C . LEU A 1 88 ? -0.878 6.524 3.397 1.00 96.94 88 LEU A C 1
ATOM 665 O O . LEU A 1 88 ? -0.673 6.670 4.601 1.00 96.94 88 LEU A O 1
ATOM 669 N N . LEU A 1 89 ? -0.589 7.467 2.497 1.00 97.19 89 LEU A N 1
ATOM 670 C CA . LEU A 1 89 ? -0.024 8.771 2.863 1.00 97.19 89 LEU A CA 1
ATOM 671 C C . LEU A 1 89 ? -1.008 9.603 3.690 1.00 97.19 89 LEU A C 1
ATOM 673 O O . LEU A 1 89 ? -0.621 10.206 4.685 1.00 97.19 89 LEU A O 1
ATOM 677 N N . ALA A 1 90 ? -2.287 9.608 3.311 1.00 96.50 90 ALA A N 1
ATOM 678 C CA . ALA A 1 90 ? -3.333 10.297 4.052 1.00 96.50 90 ALA A CA 1
ATOM 679 C C . ALA A 1 90 ? -3.464 9.714 5.460 1.00 96.50 90 ALA A C 1
ATOM 681 O O . ALA A 1 90 ? -3.464 10.466 6.430 1.00 96.50 90 ALA A O 1
ATOM 682 N N . ALA A 1 91 ? -3.514 8.382 5.581 1.00 96.50 91 ALA A N 1
ATOM 683 C CA . ALA A 1 91 ? -3.564 7.710 6.874 1.00 96.50 91 ALA A CA 1
ATOM 684 C C . ALA A 1 91 ? -2.347 8.052 7.736 1.00 96.50 91 ALA A C 1
ATOM 686 O O . ALA A 1 91 ? -2.494 8.296 8.925 1.00 96.50 91 ALA A O 1
ATOM 687 N N . GLU A 1 92 ? -1.156 8.117 7.145 1.00 96.50 92 GLU A N 1
ATOM 688 C CA . GLU A 1 92 ? 0.045 8.539 7.856 1.00 96.50 92 GLU A CA 1
ATOM 689 C C . GLU A 1 92 ? -0.048 9.992 8.351 1.00 96.50 92 GLU A C 1
ATOM 691 O O . GLU A 1 92 ? 0.240 10.255 9.518 1.00 96.50 92 GLU A O 1
ATOM 696 N N . ALA A 1 93 ? -0.484 10.915 7.491 1.00 97.12 93 ALA A N 1
ATOM 697 C CA . ALA A 1 93 ? -0.502 12.349 7.766 1.00 97.12 93 ALA A CA 1
ATOM 698 C C . ALA A 1 93 ? -1.664 12.817 8.662 1.00 97.12 93 ALA A C 1
ATOM 700 O O . ALA A 1 93 ? -1.545 13.852 9.318 1.00 97.12 93 ALA A O 1
ATOM 701 N N . GLU A 1 94 ? -2.785 12.092 8.697 1.00 96.88 94 GLU A N 1
ATOM 702 C CA . GLU A 1 94 ? -3.999 12.479 9.419 1.00 96.88 94 GLU A CA 1
ATOM 703 C C . GLU A 1 94 ? -4.336 11.471 10.535 1.00 96.88 94 GLU A C 1
ATOM 705 O O . GLU A 1 94 ? -4.956 10.432 10.283 1.00 96.88 94 GLU A O 1
ATOM 710 N N . PRO A 1 95 ? -3.997 11.777 11.803 1.00 92.94 95 PRO A N 1
ATOM 711 C CA . PRO A 1 95 ? -4.282 10.903 12.940 1.00 92.94 95 PRO A CA 1
ATOM 712 C C . PRO A 1 95 ? -5.770 10.599 13.162 1.00 92.94 95 PRO A C 1
ATOM 714 O O . PRO A 1 95 ? -6.084 9.611 13.824 1.00 92.94 95 PRO A O 1
ATOM 717 N N . ARG A 1 96 ? -6.692 11.420 12.633 1.00 93.88 96 ARG A N 1
ATOM 718 C CA . ARG A 1 96 ? -8.141 11.158 12.706 1.00 93.88 96 ARG A CA 1
ATOM 719 C C . ARG A 1 96 ? -8.578 9.984 11.827 1.00 93.88 96 ARG A C 1
ATOM 721 O O . ARG A 1 96 ? -9.642 9.417 12.073 1.00 93.88 96 ARG A O 1
ATOM 728 N N . ILE A 1 97 ? -7.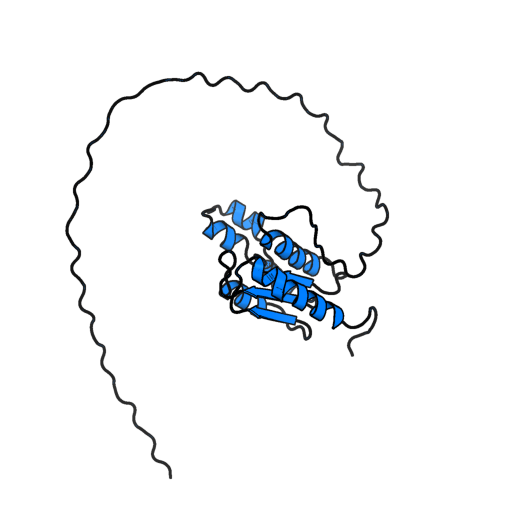781 9.585 10.832 1.00 94.62 97 ILE A N 1
ATOM 729 C CA . ILE A 1 97 ? -8.063 8.383 10.042 1.00 94.62 97 ILE A CA 1
ATOM 730 C C . ILE A 1 97 ? -7.890 7.159 10.941 1.00 94.62 97 ILE A C 1
ATOM 732 O O . ILE A 1 97 ? -6.800 6.841 11.412 1.00 94.62 97 ILE A O 1
ATOM 736 N N . ARG A 1 98 ? -8.998 6.454 11.179 1.00 95.06 98 ARG A N 1
ATOM 737 C CA . ARG A 1 98 ? -9.050 5.340 12.136 1.00 95.06 98 ARG A CA 1
ATOM 738 C C . ARG A 1 98 ? -8.400 4.060 11.622 1.00 95.06 98 ARG A C 1
ATOM 740 O O . ARG A 1 98 ? -7.947 3.253 12.428 1.00 95.06 98 ARG A O 1
ATOM 747 N N . ALA A 1 99 ? -8.407 3.854 10.310 1.00 96.75 99 ALA A N 1
ATOM 748 C CA . ALA A 1 99 ? -7.831 2.698 9.639 1.00 96.75 99 ALA A CA 1
ATOM 749 C C . ALA A 1 99 ? -7.731 2.963 8.132 1.00 96.75 99 ALA A C 1
ATOM 751 O O . ALA A 1 99 ? -8.419 3.838 7.610 1.00 96.75 99 ALA A O 1
ATOM 752 N N . VAL A 1 100 ? -6.918 2.175 7.432 1.00 97.75 100 VAL A N 1
ATOM 753 C CA . VAL A 1 100 ? -6.753 2.260 5.975 1.00 97.75 100 VAL A CA 1
ATOM 754 C C . VAL A 1 100 ? -6.756 0.874 5.340 1.00 97.75 100 VAL A C 1
ATOM 756 O O . VAL A 1 100 ? -6.208 -0.070 5.898 1.00 97.75 100 VAL A O 1
ATOM 759 N N . ALA A 1 101 ? -7.355 0.753 4.159 1.00 97.50 101 ALA A N 1
ATOM 760 C CA . ALA A 1 101 ? -7.218 -0.414 3.297 1.00 97.50 101 ALA A CA 1
ATOM 761 C C . ALA A 1 101 ? -6.612 0.042 1.966 1.00 97.50 101 ALA A C 1
ATOM 763 O O . ALA A 1 101 ? -7.122 0.977 1.351 1.00 97.50 101 ALA A O 1
ATOM 764 N N . ALA A 1 102 ? -5.526 -0.597 1.541 1.00 97.12 102 ALA A N 1
ATOM 765 C CA . ALA A 1 102 ? -4.821 -0.282 0.307 1.00 97.12 102 ALA A CA 1
ATOM 766 C C . ALA A 1 102 ? -4.660 -1.548 -0.545 1.00 97.12 102 ALA A C 1
ATOM 768 O O . ALA A 1 102 ? -4.087 -2.548 -0.105 1.00 97.12 102 ALA A O 1
ATOM 769 N N . TYR A 1 103 ? -5.173 -1.486 -1.771 1.00 96.38 103 TYR A N 1
ATOM 770 C CA . TYR A 1 103 ? -5.175 -2.582 -2.738 1.00 96.38 103 TYR A CA 1
ATOM 771 C C . TYR A 1 103 ? -4.101 -2.325 -3.789 1.00 96.38 103 TYR A C 1
ATOM 773 O O . TYR A 1 103 ? -4.154 -1.302 -4.468 1.00 96.38 103 TYR A O 1
ATOM 781 N N . ALA A 1 104 ? -3.112 -3.215 -3.857 1.00 96.00 104 ALA A N 1
ATOM 782 C CA . ALA A 1 104 ? -1.951 -3.126 -4.737 1.00 96.00 104 ALA A CA 1
ATOM 783 C C . ALA A 1 104 ? -1.357 -1.694 -4.830 1.00 96.00 104 ALA A C 1
ATOM 785 O O . ALA A 1 104 ? -1.241 -1.144 -5.924 1.00 96.00 104 ALA A O 1
ATOM 786 N N . PRO A 1 105 ? -1.036 -1.034 -3.696 1.00 97.00 105 PRO A N 1
ATOM 787 C CA . PRO A 1 105 ? -0.475 0.312 -3.724 1.00 97.00 105 PRO A CA 1
ATOM 788 C C . PRO A 1 105 ? 0.954 0.314 -4.270 1.00 97.00 105 PRO A C 1
ATOM 790 O O . PRO A 1 105 ? 1.751 -0.580 -3.975 1.00 97.00 105 PRO A O 1
ATOM 793 N N . VAL A 1 106 ? 1.323 1.385 -4.973 1.00 96.81 106 VAL A N 1
ATOM 794 C CA . VAL A 1 106 ? 2.731 1.674 -5.265 1.00 96.81 106 VAL A CA 1
ATOM 795 C C . VAL A 1 106 ? 3.375 2.260 -4.008 1.00 96.81 106 VAL A C 1
ATOM 797 O O . VAL A 1 106 ? 3.138 3.412 -3.641 1.00 96.81 106 VAL A O 1
ATOM 800 N N . VAL A 1 107 ? 4.184 1.462 -3.315 1.00 97.69 107 VAL A N 1
ATOM 801 C CA . VAL A 1 107 ? 4.814 1.855 -2.037 1.00 97.69 107 VAL A CA 1
ATOM 802 C C . VAL A 1 107 ? 6.154 2.578 -2.214 1.00 97.69 107 VAL A C 1
ATOM 804 O O . VAL A 1 107 ? 6.591 3.313 -1.325 1.00 97.69 107 VAL A O 1
ATOM 807 N N . ASP A 1 108 ? 6.788 2.407 -3.370 1.00 97.31 108 ASP A N 1
ATOM 808 C CA . ASP A 1 108 ? 8.037 3.054 -3.767 1.00 97.31 108 ASP A CA 1
ATOM 809 C C . ASP A 1 108 ? 7.874 3.653 -5.169 1.00 97.31 108 ASP A C 1
ATOM 811 O O . ASP A 1 108 ? 8.003 2.957 -6.179 1.00 97.31 108 ASP A O 1
ATOM 815 N N . LEU A 1 109 ? 7.534 4.947 -5.225 1.00 95.75 109 LEU A N 1
ATOM 816 C CA . LEU A 1 109 ? 7.321 5.646 -6.494 1.00 95.75 109 LEU A CA 1
ATOM 817 C C . LEU A 1 109 ? 8.631 5.811 -7.264 1.00 95.75 109 LEU A C 1
ATOM 819 O O . LEU A 1 109 ? 8.618 5.738 -8.489 1.00 95.75 109 LEU A O 1
ATOM 823 N N . VAL A 1 110 ? 9.759 5.979 -6.567 1.00 96.00 110 VAL A N 1
ATOM 824 C CA . VAL A 1 110 ? 11.078 6.094 -7.205 1.00 96.00 110 VAL A CA 1
ATOM 825 C C . VAL A 1 110 ? 11.388 4.808 -7.969 1.00 96.00 110 VAL A C 1
ATOM 827 O O . VAL A 1 110 ? 11.668 4.839 -9.168 1.00 96.00 110 VAL A O 1
ATOM 830 N N . ALA A 1 111 ? 11.286 3.653 -7.306 1.00 94.88 111 ALA A N 1
ATOM 831 C CA . ALA A 1 111 ? 11.509 2.365 -7.957 1.00 94.88 111 ALA A CA 1
ATOM 832 C C . ALA A 1 111 ? 10.494 2.100 -9.081 1.00 94.88 111 ALA A C 1
ATOM 834 O O . ALA A 1 111 ? 10.871 1.594 -10.142 1.00 94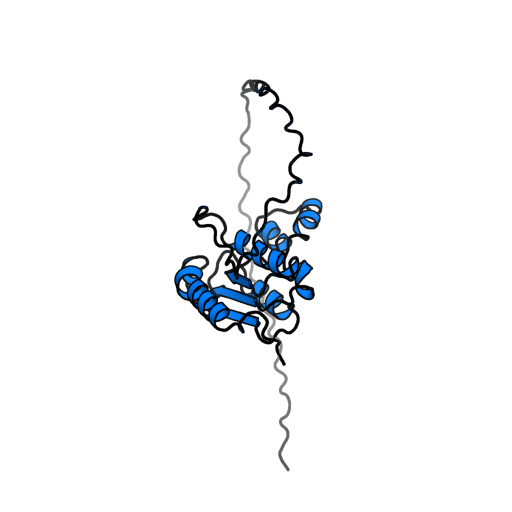.88 111 ALA A O 1
ATOM 835 N N . HIS A 1 112 ? 9.229 2.471 -8.875 1.00 94.31 112 HIS A N 1
ATOM 836 C CA . HIS A 1 112 ? 8.173 2.322 -9.873 1.00 94.31 112 HIS A CA 1
ATOM 837 C C . HIS A 1 112 ? 8.464 3.117 -11.154 1.00 94.31 112 HIS A C 1
ATOM 839 O O . HIS A 1 112 ? 8.500 2.534 -12.237 1.00 94.31 112 HIS A O 1
ATOM 845 N N . PHE A 1 113 ? 8.753 4.416 -11.049 1.00 94.00 113 PHE A N 1
ATOM 846 C CA . PHE A 1 113 ? 9.043 5.257 -12.214 1.00 94.00 113 PHE A CA 1
ATOM 847 C C . PHE A 1 113 ? 10.361 4.884 -12.902 1.00 94.00 113 PHE A C 1
ATOM 849 O O . PHE A 1 113 ? 10.437 4.894 -14.133 1.00 94.00 113 PHE A O 1
ATOM 856 N N . ARG A 1 114 ? 11.374 4.434 -12.151 1.00 94.31 114 ARG A N 1
ATOM 857 C CA . ARG A 1 114 ? 12.611 3.895 -12.740 1.00 94.31 114 ARG A CA 1
ATOM 858 C C . ARG A 1 114 ? 12.368 2.654 -13.593 1.00 94.31 114 ARG A C 1
ATOM 860 O O . ARG A 1 114 ? 12.953 2.536 -14.668 1.00 94.31 114 ARG A O 1
ATOM 867 N N . ARG A 1 115 ? 11.468 1.749 -13.184 1.00 92.50 115 ARG A N 1
ATOM 868 C CA . ARG A 1 115 ? 11.060 0.602 -14.025 1.00 92.50 115 ARG A CA 1
ATOM 869 C C . ARG A 1 115 ? 10.372 1.033 -15.319 1.00 92.50 115 ARG A C 1
ATOM 871 O O . ARG A 1 115 ? 10.457 0.314 -16.310 1.00 92.50 115 ARG A O 1
ATOM 878 N N . GLN A 1 116 ? 9.744 2.206 -15.322 1.00 91.88 116 GLN A N 1
ATOM 879 C CA . GLN A 1 116 ? 9.153 2.819 -16.513 1.00 91.88 116 GLN A CA 1
ATOM 880 C C . GLN A 1 116 ? 10.164 3.623 -17.353 1.00 91.88 116 GLN A C 1
ATOM 882 O O . GLN A 1 116 ? 9.800 4.184 -18.385 1.00 91.88 116 GLN A O 1
ATOM 887 N N . GLY A 1 117 ? 11.439 3.659 -16.953 1.00 95.12 117 GLY A N 1
ATOM 888 C CA . GLY A 1 117 ? 12.510 4.336 -17.684 1.00 95.12 117 GLY A CA 1
ATOM 889 C C . GLY A 1 117 ? 12.690 5.815 -17.336 1.00 95.12 117 GLY A C 1
ATOM 890 O O . GLY A 1 117 ? 13.397 6.515 -18.060 1.00 95.12 117 GLY A O 1
ATOM 891 N N . VAL A 1 118 ? 12.077 6.300 -16.253 1.00 94.56 118 VAL A N 1
ATOM 892 C CA . VAL A 1 118 ? 12.356 7.637 -15.713 1.00 94.56 118 VAL A CA 1
ATOM 893 C C . VAL A 1 118 ? 13.606 7.553 -14.833 1.00 94.56 118 VAL A C 1
ATOM 895 O O . VAL A 1 118 ? 13.574 6.949 -13.766 1.00 94.56 118 VAL A O 1
ATOM 898 N N . ASP A 1 119 ? 14.711 8.134 -15.296 1.00 94.00 119 ASP A N 1
ATOM 899 C CA . ASP A 1 119 ? 16.002 8.161 -14.593 1.00 94.00 119 ASP A CA 1
ATOM 900 C C . ASP A 1 119 ? 16.476 9.614 -14.451 1.00 94.00 119 ASP A C 1
ATOM 902 O O . ASP A 1 119 ? 17.304 10.110 -15.217 1.00 94.00 119 ASP A O 1
ATOM 906 N N . ASP A 1 120 ? 15.853 10.334 -13.517 1.00 94.94 120 ASP A N 1
ATOM 907 C CA . ASP A 1 120 ? 16.151 11.732 -13.207 1.00 94.94 120 ASP A CA 1
ATOM 908 C C . ASP A 1 120 ? 16.196 11.908 -11.684 1.00 94.94 120 ASP A C 1
ATOM 910 O O . ASP A 1 120 ? 15.190 11.775 -10.993 1.00 94.94 120 ASP A O 1
ATOM 914 N N . ALA A 1 121 ? 17.376 12.228 -11.152 1.00 93.75 121 ALA A N 1
ATOM 915 C CA . ALA A 1 121 ? 17.577 12.369 -9.712 1.00 93.75 121 ALA A CA 1
ATOM 916 C C . ALA A 1 121 ? 16.751 13.512 -9.090 1.00 93.75 121 ALA A C 1
ATOM 918 O O . ALA A 1 121 ? 16.319 13.401 -7.946 1.00 93.75 121 ALA A O 1
ATOM 919 N N . ALA A 1 122 ? 16.503 14.600 -9.827 1.00 92.75 122 ALA A N 1
ATOM 920 C CA . ALA A 1 122 ? 15.666 15.689 -9.327 1.00 92.75 122 ALA A CA 1
ATOM 921 C C . ALA A 1 122 ? 14.190 15.270 -9.266 1.00 92.75 122 ALA A C 1
ATOM 923 O O . ALA A 1 122 ? 13.449 15.716 -8.388 1.00 92.75 122 ALA A O 1
ATOM 924 N N . PHE A 1 123 ? 13.767 14.397 -10.182 1.00 92.69 123 PHE A N 1
ATOM 925 C CA 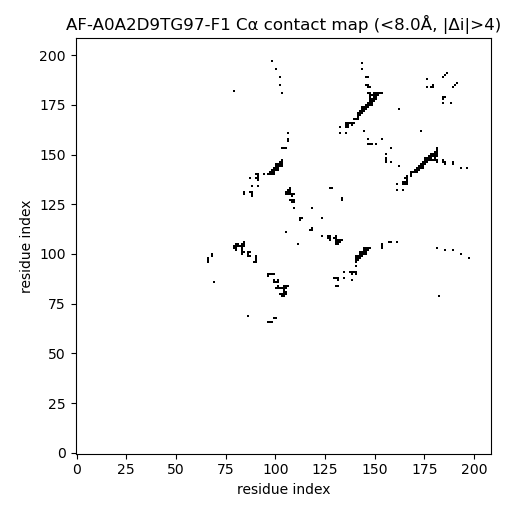. PHE A 1 123 ? 12.452 13.771 -10.124 1.00 92.69 123 PHE A CA 1
ATOM 926 C C . PHE A 1 123 ? 12.349 12.784 -8.955 1.00 92.69 123 PHE A C 1
ATOM 928 O O . PHE A 1 123 ? 11.357 12.826 -8.229 1.00 92.69 123 PHE A O 1
ATOM 935 N N . ASP A 1 124 ? 13.380 11.966 -8.723 1.00 94.56 124 ASP A N 1
ATOM 936 C CA . ASP A 1 124 ? 13.426 11.017 -7.604 1.00 94.56 124 ASP A CA 1
ATOM 937 C C . ASP A 1 124 ? 13.222 11.720 -6.256 1.00 94.56 124 ASP A C 1
ATOM 939 O O . ASP A 1 124 ? 12.374 11.303 -5.467 1.00 94.56 124 ASP A O 1
ATOM 943 N N . ASP A 1 125 ? 13.937 12.822 -6.016 1.00 92.12 125 ASP A N 1
ATOM 944 C CA . ASP A 1 125 ? 13.792 13.616 -4.791 1.00 92.12 125 ASP A CA 1
ATOM 945 C C . ASP A 1 125 ? 12.361 14.155 -4.629 1.00 92.12 125 ASP A C 1
ATOM 947 O O . ASP A 1 125 ? 11.809 14.162 -3.524 1.00 92.12 125 ASP A O 1
ATOM 951 N N . ALA A 1 126 ? 11.734 14.576 -5.733 1.00 92.50 126 ALA A N 1
ATOM 952 C CA . ALA A 1 126 ? 10.374 15.099 -5.722 1.00 92.50 126 ALA A CA 1
ATOM 953 C C . ALA A 1 126 ? 9.329 14.015 -5.404 1.00 92.50 126 ALA A C 1
ATOM 955 O O . ALA A 1 126 ? 8.389 14.284 -4.656 1.00 92.50 126 ALA A O 1
ATOM 956 N N . VAL A 1 127 ? 9.481 12.796 -5.935 1.00 95.50 127 VAL A N 1
ATOM 957 C CA . VAL A 1 127 ? 8.508 11.704 -5.731 1.00 95.50 127 VAL A CA 1
ATOM 958 C C . VAL A 1 127 ? 8.774 10.868 -4.480 1.00 95.50 127 VAL A C 1
ATOM 960 O O . VAL A 1 127 ? 7.862 10.209 -3.973 1.00 95.50 127 VAL A O 1
ATOM 963 N N . LEU A 1 128 ? 9.986 10.914 -3.922 1.00 96.19 128 LEU A N 1
ATOM 964 C CA . LEU A 1 128 ? 10.315 10.223 -2.675 1.00 96.19 128 LEU A CA 1
ATOM 965 C C . LEU A 1 128 ? 9.417 10.689 -1.519 1.00 96.19 128 LEU A C 1
ATOM 967 O O . LEU A 1 128 ? 8.957 9.866 -0.731 1.00 96.19 128 LEU A O 1
ATOM 971 N N . ALA A 1 129 ? 9.095 11.986 -1.468 1.00 94.75 129 ALA A N 1
ATOM 972 C CA . ALA A 1 129 ? 8.183 12.574 -0.480 1.00 94.75 129 ALA A CA 1
ATOM 973 C C . ALA A 1 129 ? 6.720 12.103 -0.609 1.00 94.75 129 ALA A C 1
ATOM 975 O O . ALA A 1 129 ? 5.906 12.381 0.267 1.00 94.75 129 ALA A O 1
ATOM 976 N N . PHE A 1 130 ? 6.383 11.409 -1.696 1.00 96.00 130 PHE A N 1
ATOM 977 C CA . PHE A 1 130 ? 5.074 10.799 -1.924 1.00 96.00 130 PHE A CA 1
ATOM 978 C C . PHE A 1 130 ? 5.151 9.270 -1.927 1.00 96.00 130 PHE A C 1
ATOM 980 O O . PHE A 1 130 ? 4.189 8.597 -2.281 1.00 96.00 130 PHE A O 1
ATOM 987 N N . SER A 1 131 ? 6.287 8.688 -1.542 1.00 96.81 131 SER A N 1
ATOM 988 C CA . SER A 1 131 ? 6.446 7.240 -1.499 1.00 96.81 131 SER A CA 1
ATOM 989 C C . SER A 1 131 ? 6.108 6.703 -0.103 1.00 96.81 131 SER A C 1
ATOM 991 O O . SER A 1 131 ? 6.822 7.020 0.851 1.00 96.81 131 SER A O 1
ATOM 993 N N . PRO A 1 132 ? 5.078 5.848 0.065 1.00 97.88 132 PRO A N 1
ATOM 994 C CA . PRO A 1 132 ? 4.698 5.313 1.372 1.00 97.88 132 PRO A CA 1
ATOM 995 C C . PRO A 1 132 ? 5.849 4.674 2.156 1.00 97.88 132 PRO A C 1
ATOM 997 O O . PRO A 1 132 ? 5.904 4.820 3.377 1.00 97.88 132 PRO A O 1
ATOM 1000 N N . HIS A 1 133 ? 6.799 4.007 1.491 1.00 97.88 133 HIS A N 1
ATOM 1001 C CA . HIS A 1 133 ? 7.952 3.400 2.164 1.00 97.88 133 HIS A CA 1
ATOM 1002 C C . HIS A 1 133 ? 8.831 4.432 2.895 1.00 97.88 133 HIS A C 1
ATOM 1004 O O . HIS A 1 133 ? 9.320 4.141 3.986 1.00 97.88 133 HIS A O 1
ATOM 1010 N N . ALA A 1 134 ? 8.956 5.660 2.376 1.00 98.00 134 ALA A N 1
ATOM 1011 C CA . ALA A 1 134 ? 9.682 6.755 3.028 1.00 98.00 134 ALA A CA 1
ATOM 1012 C C . ALA A 1 134 ? 8.981 7.252 4.309 1.00 98.00 134 ALA A C 1
ATOM 1014 O O . ALA A 1 134 ? 9.559 7.982 5.120 1.00 98.00 134 ALA A O 1
ATOM 1015 N N . HIS A 1 135 ? 7.727 6.846 4.516 1.00 97.44 135 HIS A N 1
ATOM 1016 C CA . HIS A 1 135 ? 6.879 7.243 5.638 1.00 97.44 135 HIS A CA 1
ATOM 1017 C C . HIS A 1 135 ? 6.401 6.052 6.480 1.00 97.44 135 HIS A C 1
ATOM 1019 O O . HIS A 1 135 ? 5.685 6.236 7.467 1.00 97.44 135 HIS A O 1
ATOM 1025 N N . ALA A 1 136 ? 6.859 4.835 6.163 1.00 97.62 136 ALA A N 1
ATOM 1026 C CA . ALA A 1 136 ? 6.457 3.586 6.810 1.00 97.62 136 ALA A CA 1
ATOM 1027 C C . ALA A 1 136 ? 6.539 3.662 8.342 1.00 97.62 136 ALA A C 1
ATOM 1029 O O . ALA A 1 136 ? 5.621 3.259 9.054 1.00 97.62 136 ALA A O 1
ATOM 1030 N N . ALA A 1 137 ? 7.614 4.264 8.857 1.00 97.69 137 ALA A N 1
ATOM 1031 C CA . ALA A 1 137 ? 7.860 4.407 10.285 1.00 97.69 137 ALA A CA 1
ATOM 1032 C C . ALA A 1 137 ? 6.857 5.314 11.018 1.00 97.69 137 ALA A C 1
ATOM 1034 O O . ALA A 1 137 ? 6.899 5.342 12.249 1.00 97.69 137 ALA A O 1
ATOM 1035 N N . ARG A 1 138 ? 5.979 6.047 10.322 1.00 97.50 138 ARG A N 1
ATOM 1036 C CA . ARG A 1 138 ? 4.945 6.917 10.910 1.00 97.50 138 ARG A CA 1
ATOM 1037 C C . ARG A 1 138 ? 3.526 6.376 10.734 1.00 97.50 138 ARG A C 1
ATOM 1039 O O . ARG A 1 138 ? 2.661 6.731 11.526 1.00 97.50 138 ARG A O 1
ATOM 1046 N N . LEU A 1 139 ? 3.308 5.433 9.816 1.00 97.00 139 LEU A N 1
ATOM 1047 C CA . LEU A 1 139 ? 2.016 4.774 9.634 1.00 97.00 139 LEU A CA 1
ATOM 1048 C C . LEU A 1 139 ? 1.702 3.858 10.834 1.00 97.00 139 LEU A C 1
ATOM 1050 O O . LEU A 1 139 ? 2.191 2.730 10.944 1.00 97.00 139 LEU A O 1
ATOM 1054 N N . ARG A 1 140 ? 0.921 4.377 11.785 1.00 96.00 140 ARG A N 1
ATOM 1055 C CA . ARG A 1 140 ? 0.562 3.708 13.050 1.00 96.00 140 ARG A CA 1
ATOM 1056 C C . ARG A 1 140 ? -0.843 3.123 13.027 1.00 96.00 140 ARG A C 1
ATOM 1058 O O . ARG A 1 140 ? -1.152 2.294 13.876 1.00 96.00 140 ARG A O 1
ATOM 1065 N N . GLN A 1 141 ? -1.671 3.541 12.082 1.00 95.44 141 GLN A N 1
ATOM 1066 C CA . GLN A 1 141 ? -3.067 3.164 11.953 1.00 95.44 141 GLN A CA 1
ATOM 1067 C C . GLN A 1 141 ? -3.201 1.662 11.635 1.00 95.44 141 GLN A C 1
ATOM 1069 O O . GLN A 1 141 ? -2.343 1.089 10.947 1.00 95.44 141 GLN A O 1
ATOM 1074 N N . PRO A 1 142 ? -4.278 1.006 12.109 1.00 97.12 142 PRO A N 1
ATOM 1075 C CA . PRO A 1 142 ? -4.733 -0.262 11.551 1.00 97.12 142 PRO A CA 1
ATOM 1076 C C . PRO A 1 142 ? -4.734 -0.200 10.024 1.00 97.12 142 PRO A C 1
ATOM 1078 O O . PRO A 1 142 ? -5.214 0.767 9.431 1.00 97.12 142 PRO A O 1
ATOM 1081 N N . SER A 1 143 ? -4.163 -1.217 9.391 1.00 97.56 143 SER A N 1
ATOM 1082 C CA . SER A 1 143 ? -3.939 -1.220 7.947 1.00 97.56 143 SER A CA 1
ATOM 1083 C C . SER A 1 143 ? -4.219 -2.589 7.356 1.00 97.56 143 SER A C 1
ATOM 1085 O O . SER A 1 143 ? -3.732 -3.594 7.868 1.00 97.56 143 SER A O 1
ATOM 1087 N N . LEU A 1 144 ? -4.954 -2.613 6.251 1.00 98.38 144 LEU A N 1
ATOM 1088 C CA . LEU A 1 144 ? -5.046 -3.760 5.363 1.00 98.38 144 LEU A CA 1
ATOM 1089 C C . LEU A 1 144 ? -4.253 -3.457 4.094 1.00 98.38 144 LEU A C 1
ATOM 1091 O O . LEU A 1 144 ? -4.516 -2.471 3.409 1.00 98.38 144 LEU A O 1
ATOM 1095 N N . LEU A 1 145 ? -3.288 -4.316 3.786 1.00 98.31 145 LEU A N 1
ATOM 1096 C CA . LEU A 1 145 ? -2.574 -4.333 2.517 1.00 98.31 145 LEU A CA 1
ATOM 1097 C C . LEU A 1 145 ? -3.021 -5.568 1.734 1.00 98.31 145 LEU A C 1
ATOM 1099 O O . LEU A 1 145 ? -2.996 -6.673 2.273 1.00 98.31 145 LEU A O 1
ATOM 1103 N N . PHE A 1 146 ? -3.424 -5.393 0.480 1.00 98.25 146 PHE A N 1
ATOM 1104 C CA . PHE A 1 146 ? -3.901 -6.480 -0.379 1.00 98.25 146 PHE A CA 1
ATOM 1105 C C . PHE A 1 146 ? -3.125 -6.524 -1.694 1.00 98.25 146 PHE A C 1
ATOM 1107 O O . PHE A 1 146 ? -2.856 -5.470 -2.264 1.00 98.25 146 PHE A O 1
ATOM 1114 N N . ILE A 1 147 ? -2.800 -7.718 -2.195 1.00 98.00 147 ILE A N 1
ATOM 1115 C CA . ILE A 1 147 ? -2.176 -7.917 -3.513 1.00 98.00 147 ILE A CA 1
ATOM 1116 C C . ILE A 1 147 ? -2.450 -9.331 -4.058 1.00 98.00 147 ILE A C 1
ATOM 1118 O O . ILE A 1 147 ? -2.606 -10.277 -3.283 1.00 98.00 147 ILE A O 1
ATOM 1122 N N . ALA A 1 148 ? -2.486 -9.484 -5.383 1.00 98.06 148 ALA A N 1
ATOM 1123 C CA . ALA A 1 148 ? -2.460 -10.788 -6.048 1.00 98.06 148 ALA A CA 1
ATOM 1124 C C . ALA A 1 148 ? -1.019 -11.209 -6.384 1.00 98.06 148 ALA A C 1
ATOM 1126 O O . ALA A 1 148 ? -0.198 -10.372 -6.745 1.00 98.06 148 ALA A O 1
ATOM 1127 N N . GLU A 1 149 ? -0.686 -12.498 -6.281 1.00 98.31 149 GLU A N 1
ATOM 1128 C CA . GLU A 1 149 ? 0.662 -12.992 -6.612 1.00 98.31 149 GLU A CA 1
ATOM 1129 C C . GLU A 1 149 ? 1.023 -12.803 -8.093 1.00 98.31 149 GLU A C 1
ATOM 1131 O O . GLU A 1 149 ? 2.203 -12.682 -8.419 1.00 98.31 149 GLU A O 1
ATOM 1136 N N . ASP A 1 150 ? 0.016 -12.763 -8.967 1.00 97.25 150 ASP A N 1
ATOM 1137 C CA . ASP A 1 150 ? 0.125 -12.544 -10.410 1.00 97.25 150 ASP A CA 1
ATOM 1138 C C . ASP A 1 150 ? -0.160 -11.089 -10.834 1.00 97.25 150 ASP A C 1
ATOM 1140 O O . ASP A 1 150 ? -0.419 -10.842 -12.013 1.00 97.25 150 ASP A O 1
ATOM 1144 N N . ASP A 1 151 ? -0.127 -10.127 -9.902 1.00 95.81 151 ASP A N 1
ATOM 1145 C CA . ASP A 1 151 ? -0.183 -8.698 -10.232 1.00 95.81 151 ASP A CA 1
ATOM 1146 C C . ASP A 1 151 ? 1.045 -8.305 -11.076 1.00 95.81 151 ASP A C 1
ATOM 1148 O O . ASP A 1 151 ? 2.194 -8.544 -10.696 1.00 95.81 151 ASP A O 1
ATOM 1152 N N . ASP A 1 152 ? 0.801 -7.732 -12.254 1.00 92.88 152 ASP A N 1
ATOM 1153 C CA . ASP A 1 152 ? 1.823 -7.344 -13.226 1.00 92.88 152 ASP A CA 1
ATOM 1154 C C . ASP A 1 152 ? 2.262 -5.876 -13.102 1.00 92.88 152 ASP A C 1
ATOM 1156 O O . ASP A 1 152 ? 3.283 -5.489 -13.678 1.00 92.88 152 ASP A O 1
ATOM 1160 N N . GLY A 1 153 ? 1.536 -5.063 -12.328 1.00 90.38 153 GLY A N 1
ATOM 1161 C CA . GLY A 1 153 ? 1.865 -3.665 -12.059 1.00 90.38 153 GLY A CA 1
ATOM 1162 C C . GLY A 1 153 ? 2.699 -3.475 -10.791 1.00 90.38 153 GLY A C 1
ATOM 1163 O O . GLY A 1 153 ? 3.543 -2.573 -10.725 1.00 90.38 153 GLY A O 1
ATOM 1164 N N . ILE A 1 154 ? 2.489 -4.329 -9.785 1.00 93.50 154 ILE A N 1
ATOM 1165 C CA . ILE A 1 154 ? 3.046 -4.171 -8.438 1.00 93.50 154 ILE A CA 1
ATOM 1166 C C . ILE A 1 154 ? 3.785 -5.434 -8.002 1.00 93.50 154 ILE A C 1
ATOM 1168 O O . ILE A 1 154 ? 3.257 -6.539 -8.031 1.00 93.50 154 ILE A O 1
ATOM 1172 N N . SER A 1 155 ? 5.018 -5.271 -7.521 1.00 94.50 155 SER A N 1
ATOM 1173 C CA . SER A 1 155 ? 5.812 -6.399 -7.037 1.00 94.50 155 SER A CA 1
ATOM 1174 C C . SER A 1 155 ? 5.320 -6.896 -5.675 1.00 94.50 155 SER A C 1
ATOM 1176 O O . SER A 1 155 ? 5.330 -6.165 -4.678 1.00 94.50 155 SER A O 1
ATOM 1178 N N . LEU A 1 156 ? 4.986 -8.188 -5.597 1.00 96.88 156 LEU A N 1
ATOM 1179 C CA . LEU A 1 156 ? 4.701 -8.871 -4.331 1.00 96.88 156 LEU A CA 1
ATOM 1180 C C . LEU A 1 156 ? 5.875 -8.785 -3.343 1.00 96.88 156 LEU A C 1
ATOM 1182 O O . LEU A 1 156 ? 5.663 -8.691 -2.132 1.00 96.88 156 LEU A O 1
ATOM 1186 N N . GLU A 1 157 ? 7.111 -8.828 -3.841 1.00 97.44 157 GLU A N 1
ATOM 1187 C CA . GLU A 1 157 ? 8.310 -8.720 -3.007 1.00 97.44 157 GLU A CA 1
ATOM 1188 C C . GLU A 1 157 ? 8.415 -7.331 -2.367 1.00 97.44 157 GLU A C 1
ATOM 1190 O O . GLU A 1 157 ? 8.632 -7.231 -1.158 1.00 97.44 157 GLU A O 1
ATOM 1195 N N . GLU A 1 158 ? 8.171 -6.269 -3.141 1.00 96.62 158 GLU A N 1
ATOM 1196 C CA . GLU A 1 158 ? 8.161 -4.889 -2.635 1.00 96.62 158 GLU A CA 1
ATOM 1197 C C . GLU A 1 158 ? 7.067 -4.696 -1.580 1.00 96.62 158 GLU A C 1
ATOM 1199 O O . GLU A 1 158 ? 7.319 -4.131 -0.515 1.00 96.62 158 GLU A O 1
ATOM 1204 N N . MET A 1 159 ? 5.872 -5.242 -1.821 1.00 97.94 159 MET A N 1
ATOM 1205 C CA . MET A 1 159 ? 4.770 -5.202 -0.858 1.00 97.94 159 MET A CA 1
ATOM 1206 C C . MET A 1 159 ? 5.086 -5.956 0.439 1.00 97.94 159 MET A C 1
ATOM 1208 O O . MET A 1 159 ? 4.788 -5.458 1.528 1.00 97.94 159 MET A O 1
ATOM 1212 N N . ARG A 1 160 ? 5.731 -7.129 0.355 1.00 98.38 160 ARG A N 1
ATOM 1213 C CA . ARG A 1 160 ? 6.201 -7.880 1.534 1.00 98.38 160 ARG A CA 1
ATOM 1214 C C . ARG A 1 160 ? 7.239 -7.086 2.318 1.00 98.38 160 ARG A C 1
ATOM 1216 O O . ARG A 1 160 ? 7.121 -6.986 3.539 1.00 98.38 160 ARG A O 1
ATOM 1223 N N . ALA A 1 161 ? 8.222 -6.505 1.632 1.00 98.25 161 ALA A N 1
ATOM 1224 C CA . ALA A 1 161 ? 9.258 -5.689 2.255 1.00 98.25 161 ALA A CA 1
ATOM 1225 C C . ALA A 1 161 ? 8.657 -4.462 2.956 1.00 98.25 161 ALA A C 1
ATOM 1227 O O . ALA A 1 161 ? 8.964 -4.207 4.123 1.00 98.25 161 ALA A O 1
ATOM 1228 N N . PHE A 1 162 ? 7.735 -3.758 2.294 1.00 98.25 162 PHE A N 1
ATOM 1229 C CA . PHE A 1 162 ? 7.012 -2.639 2.887 1.00 98.25 162 PHE A CA 1
ATOM 1230 C C . PHE A 1 162 ? 6.219 -3.076 4.121 1.00 98.25 162 PHE A C 1
ATOM 1232 O O . PHE A 1 162 ? 6.420 -2.507 5.192 1.00 98.25 162 PHE A O 1
ATOM 1239 N N . HIS A 1 163 ? 5.408 -4.135 4.030 1.00 98.31 163 HIS A N 1
ATOM 1240 C CA . HIS A 1 163 ? 4.658 -4.672 5.168 1.00 98.31 163 HIS A CA 1
ATOM 1241 C C . HIS A 1 163 ? 5.567 -5.009 6.364 1.00 98.31 163 HIS A C 1
ATOM 1243 O O . HIS A 1 163 ? 5.243 -4.670 7.504 1.00 98.31 163 HIS A O 1
ATOM 1249 N N . SER A 1 164 ? 6.725 -5.627 6.112 1.00 97.62 164 SER A N 1
ATOM 1250 C CA . SER A 1 164 ? 7.727 -5.940 7.138 1.00 97.62 164 SER A CA 1
ATOM 1251 C C . SER A 1 164 ? 8.415 -4.706 7.726 1.00 97.62 164 SER A C 1
ATOM 1253 O O . SER A 1 164 ? 8.845 -4.752 8.876 1.00 97.62 164 SER A O 1
ATOM 1255 N N . SER A 1 165 ? 8.520 -3.611 6.969 1.00 97.38 165 SER A N 1
ATOM 1256 C CA . SER A 1 165 ? 9.076 -2.341 7.455 1.00 97.38 165 SER A CA 1
ATOM 1257 C C . SER A 1 165 ? 8.109 -1.568 8.355 1.00 97.38 165 SER A C 1
ATOM 1259 O O . SER A 1 165 ? 8.524 -0.674 9.099 1.00 97.38 165 SER A O 1
ATOM 1261 N N . LEU A 1 166 ? 6.815 -1.894 8.294 1.00 97.62 166 LEU A N 1
ATOM 1262 C CA . LEU A 1 166 ? 5.810 -1.160 9.032 1.00 97.62 166 LEU A CA 1
ATOM 1263 C C . LEU A 1 166 ? 5.891 -1.464 10.554 1.00 97.62 166 LEU A C 1
ATOM 1265 O O . LEU A 1 166 ? 6.013 -2.619 10.967 1.00 97.62 166 LEU A O 1
ATOM 1269 N N . PRO A 1 167 ? 5.718 -0.454 11.423 1.00 96.94 167 PRO A N 1
ATOM 1270 C CA . PRO A 1 167 ? 5.745 -0.570 12.891 1.00 96.94 167 PRO A CA 1
ATOM 1271 C C . PRO A 1 167 ? 4.760 -1.612 13.421 1.00 96.94 167 PRO A C 1
ATOM 1273 O O . PRO A 1 167 ? 3.683 -1.718 12.864 1.00 96.94 167 PRO A O 1
ATOM 1276 N N . ALA A 1 168 ? 5.023 -2.339 14.505 1.00 96.31 168 ALA A N 1
ATOM 1277 C CA . ALA A 1 168 ? 4.055 -3.327 15.004 1.00 96.31 168 ALA A CA 1
ATOM 1278 C C . ALA A 1 168 ? 2.654 -2.719 15.259 1.00 96.31 168 ALA A C 1
ATOM 1280 O O . ALA A 1 168 ? 2.525 -1.701 15.939 1.00 96.31 168 ALA A O 1
ATOM 1281 N N . ASN A 1 169 ? 1.607 -3.352 14.719 1.00 95.44 169 ASN A N 1
ATOM 1282 C CA . ASN A 1 169 ? 0.210 -3.007 14.975 1.00 95.44 169 ASN A CA 1
ATOM 1283 C C . ASN A 1 169 ? -0.627 -4.307 15.002 1.00 95.44 169 ASN A C 1
ATOM 1285 O O . ASN A 1 169 ? -0.559 -5.074 14.041 1.00 95.44 169 ASN A O 1
ATOM 1289 N N . PRO A 1 170 ? -1.407 -4.576 16.068 1.00 93.69 170 PRO A N 1
ATOM 1290 C CA . PRO A 1 170 ? -2.172 -5.822 16.214 1.00 93.69 170 PRO A CA 1
ATOM 1291 C C . PRO A 1 170 ? -3.346 -5.960 15.232 1.00 93.69 170 PRO A C 1
ATOM 1293 O O . PRO A 1 170 ? -3.924 -7.034 15.109 1.00 93.69 170 PRO A O 1
ATOM 1296 N N . ARG A 1 171 ? -3.720 -4.877 14.550 1.00 95.12 171 ARG A N 1
ATOM 1297 C CA . ARG A 1 171 ? -4.766 -4.801 13.524 1.00 95.12 171 ARG A CA 1
ATOM 1298 C C . ARG A 1 171 ? -4.169 -4.481 12.152 1.00 95.12 171 ARG A C 1
ATOM 1300 O O . ARG A 1 171 ? -4.773 -3.756 11.365 1.00 95.12 171 ARG A O 1
ATOM 1307 N N . ARG A 1 172 ? -2.956 -4.971 11.886 1.00 97.06 172 ARG A N 1
ATOM 1308 C CA . ARG A 1 172 ? -2.396 -4.993 10.537 1.00 97.06 172 ARG A CA 1
ATOM 1309 C C . ARG A 1 172 ? -2.673 -6.331 9.874 1.00 97.06 172 ARG A C 1
ATOM 1311 O O . ARG A 1 172 ? -2.372 -7.375 10.446 1.00 97.06 172 ARG A O 1
ATOM 1318 N N . GLU A 1 173 ? -3.175 -6.273 8.651 1.00 98.19 173 GLU A N 1
ATOM 1319 C CA . GLU A 1 173 ? -3.433 -7.431 7.810 1.00 98.19 173 GLU A CA 1
ATOM 1320 C C . GLU A 1 173 ? -2.687 -7.287 6.480 1.00 98.19 173 GLU A C 1
ATOM 1322 O O . GLU A 1 173 ? -2.679 -6.219 5.865 1.00 98.19 173 GLU A O 1
ATOM 1327 N N . PHE A 1 174 ? -2.056 -8.375 6.034 1.00 98.50 174 PHE A N 1
ATOM 1328 C CA . PHE A 1 174 ? -1.477 -8.486 4.699 1.00 98.50 174 PHE A CA 1
ATOM 1329 C C . PHE A 1 174 ? -2.089 -9.687 3.998 1.00 98.50 174 PHE A C 1
ATOM 1331 O O . PHE A 1 174 ? -1.809 -10.837 4.339 1.00 98.50 174 PHE A O 1
ATOM 1338 N N . VAL A 1 175 ? -2.969 -9.396 3.050 1.00 98.44 175 VAL A N 1
ATOM 1339 C CA . VAL A 1 175 ? -3.745 -10.382 2.312 1.00 98.44 175 VAL A CA 1
ATOM 1340 C C . VAL A 1 175 ? -3.098 -10.574 0.950 1.00 98.44 175 VAL A C 1
ATOM 1342 O O . VAL A 1 175 ? -2.957 -9.628 0.177 1.00 98.44 175 VAL A O 1
ATOM 1345 N N . VAL A 1 176 ? -2.705 -11.812 0.671 1.00 98.56 176 VAL A N 1
ATOM 1346 C CA . VAL A 1 176 ? -2.144 -12.220 -0.616 1.00 98.56 176 VAL A CA 1
ATOM 1347 C C . VAL A 1 176 ? -3.048 -13.291 -1.200 1.00 98.56 176 VAL A C 1
ATOM 1349 O O . VAL A 1 176 ? -3.347 -14.271 -0.516 1.00 98.56 176 VAL A O 1
ATOM 1352 N N . VAL A 1 177 ? -3.480 -13.101 -2.443 1.00 98.50 177 VAL A N 1
ATOM 1353 C CA . VAL A 1 177 ? -4.305 -14.072 -3.175 1.00 98.50 177 VAL A CA 1
ATOM 1354 C C . VAL A 1 177 ? -3.515 -14.639 -4.352 1.00 98.50 177 VAL A C 1
ATOM 1356 O O . VAL A 1 177 ? -2.711 -13.916 -4.935 1.00 98.50 177 VAL A O 1
ATOM 1359 N N . PRO A 1 178 ? -3.694 -15.918 -4.716 1.00 98.25 178 PRO A N 1
ATOM 1360 C CA . PRO A 1 178 ? -2.813 -16.579 -5.679 1.00 98.25 178 PRO A CA 1
ATOM 1361 C C . PRO A 1 178 ? -2.974 -16.076 -7.118 1.00 98.25 178 PRO A C 1
ATOM 1363 O O . PRO A 1 178 ? -2.067 -16.257 -7.924 1.00 98.25 178 PRO A O 1
ATOM 1366 N N . SER A 1 179 ? -4.131 -15.506 -7.470 1.00 97.88 179 SER A N 1
ATOM 1367 C CA . SER A 1 179 ? -4.421 -15.101 -8.846 1.00 97.88 179 SER A CA 1
ATOM 1368 C C . SER A 1 179 ? -5.488 -14.015 -8.943 1.00 97.88 179 SER A C 1
ATOM 1370 O O . SER A 1 179 ? -6.271 -13.830 -8.011 1.00 97.88 179 SER A O 1
ATOM 1372 N N . GLY A 1 180 ? -5.603 -13.403 -10.120 1.00 95.56 180 GLY A N 1
ATOM 1373 C CA . GLY A 1 180 ? -6.642 -12.429 -10.467 1.00 95.56 180 GLY A CA 1
ATOM 1374 C C . GLY A 1 180 ? -6.075 -11.081 -10.911 1.00 95.56 180 GLY A C 1
ATOM 1375 O O . GLY A 1 180 ? -6.847 -10.165 -11.202 1.00 95.56 180 GLY A O 1
ATOM 1376 N N . GLY A 1 181 ? -4.751 -10.956 -10.984 1.00 94.44 181 GLY A N 1
ATOM 1377 C CA . GLY A 1 181 ? -4.058 -9.753 -11.418 1.00 94.44 181 GLY A CA 1
ATOM 1378 C C . GLY A 1 181 ? -4.464 -8.515 -10.622 1.00 94.44 181 GLY A C 1
ATOM 1379 O O . GLY A 1 181 ? -5.011 -8.598 -9.521 1.00 94.44 181 GLY A O 1
ATOM 1380 N N . HIS A 1 182 ? -4.236 -7.346 -11.213 1.00 91.62 182 HIS A N 1
ATOM 1381 C CA . HIS A 1 182 ? -4.418 -6.075 -10.518 1.00 91.62 182 HIS A CA 1
ATOM 1382 C C . HIS A 1 182 ? -5.883 -5.779 -10.137 1.00 91.62 182 H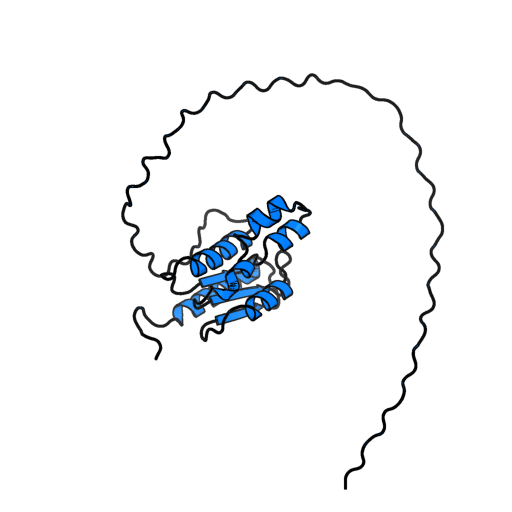IS A C 1
ATOM 1384 O O . HIS A 1 182 ? -6.204 -5.461 -8.992 1.00 91.62 182 HIS A O 1
ATOM 1390 N N . TYR A 1 183 ? -6.814 -5.910 -11.089 1.00 91.44 183 TYR A N 1
ATOM 1391 C CA . TYR A 1 183 ? -8.197 -5.448 -10.900 1.00 91.44 183 TYR A CA 1
ATOM 1392 C C . TYR A 1 183 ? -9.168 -6.538 -10.444 1.00 91.44 183 TYR A C 1
ATOM 1394 O O . TYR A 1 183 ? -10.013 -6.294 -9.581 1.00 91.44 183 TYR A O 1
ATOM 1402 N N . LEU A 1 184 ? -9.090 -7.738 -11.025 1.00 94.81 184 LEU A N 1
ATOM 1403 C CA . LEU A 1 184 ? -10.095 -8.776 -10.791 1.00 94.81 184 LEU A CA 1
ATOM 1404 C C . LEU A 1 184 ? -9.972 -9.338 -9.367 1.00 94.81 184 LEU A C 1
ATOM 1406 O O . LEU A 1 184 ? -10.985 -9.495 -8.682 1.00 94.81 184 LEU A O 1
ATOM 1410 N N . ALA A 1 185 ? -8.739 -9.535 -8.888 1.00 95.75 185 ALA A N 1
ATOM 1411 C CA . ALA A 1 185 ? -8.467 -9.889 -7.497 1.00 95.75 185 ALA A CA 1
ATOM 1412 C C . ALA A 1 185 ? -8.962 -8.813 -6.519 1.00 95.75 185 ALA A C 1
ATOM 1414 O O . ALA A 1 185 ? -9.597 -9.135 -5.513 1.00 95.75 185 ALA A O 1
ATOM 1415 N N . MET A 1 186 ? -8.729 -7.528 -6.821 1.00 94.56 186 MET A N 1
ATOM 1416 C CA . MET A 1 186 ? -9.222 -6.424 -5.993 1.00 94.56 186 MET A CA 1
ATOM 1417 C C . MET A 1 186 ? -10.750 -6.454 -5.876 1.00 94.56 186 MET A C 1
ATOM 1419 O O . MET A 1 186 ? -11.274 -6.330 -4.774 1.00 94.56 186 MET A O 1
ATOM 1423 N N . ILE A 1 187 ? -11.473 -6.644 -6.981 1.00 94.69 187 ILE A N 1
ATOM 1424 C CA . ILE A 1 187 ? -12.942 -6.635 -6.980 1.00 94.69 187 ILE A CA 1
ATOM 1425 C C . ILE A 1 187 ? -13.510 -7.834 -6.209 1.00 94.69 187 ILE A C 1
ATOM 1427 O O . ILE A 1 187 ? -14.391 -7.662 -5.366 1.00 94.69 187 ILE A O 1
ATOM 1431 N N . HIS A 1 188 ? -13.028 -9.046 -6.492 1.00 96.81 188 HIS A N 1
ATOM 1432 C CA . HIS A 1 188 ? -13.633 -10.267 -5.952 1.00 96.81 188 HIS A CA 1
ATOM 1433 C C . HIS A 1 188 ? -13.143 -10.651 -4.561 1.00 96.81 188 HIS A C 1
ATOM 1435 O O . HIS A 1 188 ? -13.895 -11.269 -3.809 1.00 96.81 188 HIS A O 1
ATOM 1441 N N . GLU A 1 189 ? -11.911 -10.296 -4.207 1.00 97.69 189 GLU A N 1
ATOM 1442 C CA . GLU A 1 189 ? -11.304 -10.704 -2.940 1.00 97.69 189 GLU A CA 1
ATOM 1443 C C . GLU A 1 189 ? -10.884 -9.506 -2.091 1.00 97.69 189 GLU A C 1
ATOM 1445 O O . GLU A 1 189 ? -11.184 -9.476 -0.894 1.00 97.69 189 GLU A O 1
ATOM 1450 N N . GLY A 1 190 ? -10.274 -8.493 -2.713 1.00 96.25 190 GLY A N 1
ATOM 1451 C CA . GLY A 1 190 ? -9.785 -7.290 -2.042 1.00 96.25 190 GLY A CA 1
ATOM 1452 C C . GLY A 1 190 ? -10.890 -6.511 -1.336 1.00 96.25 190 GLY A C 1
ATOM 1453 O O . GLY A 1 190 ? -10.889 -6.429 -0.110 1.00 96.25 190 GLY A O 1
ATOM 1454 N N . ILE A 1 191 ? -11.861 -5.973 -2.076 1.00 96.06 191 ILE A N 1
ATOM 1455 C CA . ILE A 1 191 ? -12.963 -5.171 -1.524 1.00 96.06 191 ILE A CA 1
ATOM 1456 C C . ILE A 1 191 ? -13.723 -5.951 -0.435 1.00 96.06 191 ILE A C 1
ATOM 1458 O O . ILE A 1 191 ? -13.906 -5.406 0.658 1.00 96.06 191 ILE A O 1
ATOM 1462 N N . PRO A 1 192 ? -14.103 -7.233 -0.630 1.00 97.62 192 PRO A N 1
ATOM 1463 C CA . PRO A 1 192 ? -14.695 -8.024 0.446 1.00 97.62 192 PRO A CA 1
ATOM 1464 C C . PRO A 1 192 ? -13.803 -8.173 1.685 1.00 97.62 192 PRO A C 1
ATOM 1466 O O . PRO A 1 192 ? -14.320 -8.145 2.804 1.00 97.62 192 PRO A O 1
ATOM 1469 N N . ALA A 1 193 ? -12.485 -8.335 1.524 1.00 97.56 193 ALA A N 1
ATOM 1470 C CA . ALA A 1 193 ? -11.550 -8.363 2.649 1.00 97.56 193 ALA A CA 1
ATOM 1471 C C . ALA A 1 193 ? -11.498 -7.012 3.375 1.00 97.56 193 ALA A C 1
ATOM 1473 O O . ALA A 1 193 ? -11.590 -6.987 4.600 1.00 97.56 193 ALA A O 1
ATOM 1474 N N . GLY A 1 194 ? -11.462 -5.902 2.636 1.00 96.56 194 GLY A N 1
ATOM 1475 C CA . GLY A 1 194 ? -11.530 -4.551 3.190 1.00 96.56 194 GLY A CA 1
ATOM 1476 C C . GLY A 1 194 ? -12.797 -4.306 4.006 1.00 96.56 194 GLY A C 1
ATOM 1477 O O . GLY A 1 194 ? -12.719 -3.832 5.136 1.00 96.56 194 GLY A O 1
ATOM 1478 N N . ILE A 1 195 ? -13.967 -4.698 3.491 1.00 96.75 195 ILE A N 1
ATOM 1479 C CA . ILE A 1 195 ? -15.240 -4.583 4.221 1.00 96.75 195 ILE A CA 1
ATOM 1480 C C . ILE A 1 195 ? -15.173 -5.341 5.551 1.00 96.75 195 ILE A C 1
ATOM 1482 O O . ILE A 1 195 ? -15.511 -4.780 6.594 1.00 96.75 195 ILE A O 1
ATOM 1486 N N . ARG A 1 196 ? -14.704 -6.598 5.537 1.00 97.69 196 ARG A N 1
ATOM 1487 C CA . ARG A 1 196 ? -14.562 -7.402 6.764 1.00 97.69 196 ARG A CA 1
ATOM 1488 C C . ARG A 1 196 ? -13.573 -6.780 7.745 1.00 97.69 196 ARG A C 1
ATOM 1490 O O . ARG A 1 196 ? -13.848 -6.751 8.941 1.00 97.69 196 ARG A O 1
ATOM 1497 N N . PHE A 1 197 ? -12.457 -6.265 7.239 1.00 96.62 197 PHE A N 1
ATOM 1498 C CA . PHE A 1 197 ? -11.458 -5.563 8.035 1.00 96.62 197 PHE A CA 1
ATOM 1499 C C . PHE A 1 197 ? -12.074 -4.368 8.774 1.00 96.62 197 PHE A C 1
ATOM 1501 O O . PHE A 1 197 ? -11.961 -4.285 9.997 1.00 96.62 197 PHE A O 1
ATOM 1508 N N . PHE A 1 198 ? -12.809 -3.499 8.070 1.00 95.62 198 PHE A N 1
ATOM 1509 C CA . PHE A 1 198 ? -13.461 -2.339 8.686 1.00 95.62 198 PHE A CA 1
ATOM 1510 C C . PHE A 1 198 ? -14.570 -2.730 9.669 1.00 95.62 198 PHE A C 1
ATOM 1512 O O . PHE A 1 198 ? -14.659 -2.148 10.748 1.00 95.62 198 PHE A O 1
ATOM 1519 N N . GLN A 1 199 ? -15.375 -3.747 9.353 1.00 95.00 199 GLN A N 1
ATOM 1520 C CA . GLN A 1 199 ? -16.394 -4.280 10.269 1.00 95.00 199 GLN A CA 1
ATOM 1521 C C . GLN A 1 199 ? -15.790 -4.876 11.549 1.00 95.00 199 GLN A C 1
ATOM 1523 O O . GLN A 1 199 ? -16.446 -4.906 12.588 1.00 95.00 199 GLN A O 1
ATOM 1528 N N . GLY A 1 200 ? -14.546 -5.354 11.483 1.00 94.94 200 GLY A N 1
ATOM 1529 C CA . GLY A 1 200 ? -13.817 -5.901 12.623 1.00 94.94 200 GLY A CA 1
ATOM 1530 C C . GLY A 1 200 ? -13.180 -4.848 13.533 1.00 94.94 200 GLY A C 1
ATOM 1531 O O . GLY A 1 200 ? -12.614 -5.226 14.568 1.00 94.94 200 GLY A O 1
ATOM 1532 N N . LEU A 1 201 ? -13.220 -3.562 13.169 1.00 92.06 201 LEU A N 1
ATOM 1533 C CA . LEU A 1 201 ? -12.659 -2.486 13.981 1.00 92.06 201 LEU A CA 1
ATOM 1534 C C . LEU A 1 201 ? -13.506 -2.243 15.239 1.00 92.06 201 LEU A C 1
ATOM 1536 O O . LEU A 1 201 ? -14.728 -2.388 15.209 1.00 92.06 201 LEU A O 1
ATOM 1540 N N . PRO A 1 202 ? -12.876 -1.860 16.364 1.00 89.75 202 PRO A N 1
ATOM 1541 C CA . PRO A 1 202 ? -13.625 -1.467 17.549 1.00 89.75 202 PRO A CA 1
ATOM 1542 C C . PRO A 1 202 ? -14.524 -0.254 17.244 1.00 89.75 202 PRO A C 1
ATOM 1544 O O . PRO A 1 202 ? -14.180 0.566 16.383 1.00 89.75 202 PRO A O 1
ATOM 1547 N N . PRO A 1 203 ? -15.655 -0.093 17.952 1.00 86.94 203 PRO A N 1
ATOM 1548 C CA . PRO A 1 203 ? -16.487 1.096 17.814 1.00 86.94 203 PRO A CA 1
ATOM 1549 C C . PRO A 1 203 ? -15.692 2.358 18.170 1.00 86.94 203 PRO A C 1
ATOM 1551 O O . PRO A 1 203 ? -14.650 2.304 18.829 1.00 86.94 203 PRO A O 1
ATOM 1554 N N . GLU A 1 204 ? -16.148 3.505 17.679 1.00 80.25 204 GLU A N 1
ATOM 1555 C CA . GLU A 1 204 ? -15.483 4.778 17.952 1.00 80.25 204 GLU A CA 1
ATOM 1556 C C . GLU A 1 204 ? -15.413 5.066 19.456 1.00 80.25 204 GLU A C 1
ATOM 1558 O O . GLU A 1 204 ? -16.345 4.772 20.201 1.00 80.25 204 GLU A O 1
ATOM 1563 N N . GLY A 1 205 ? -14.272 5.582 19.917 1.00 77.81 205 GLY A N 1
ATOM 1564 C CA . GLY A 1 205 ? -14.051 5.898 21.330 1.00 77.81 205 GLY A CA 1
ATOM 1565 C C . GLY A 1 205 ? -13.790 4.698 22.248 1.00 77.81 205 GLY A C 1
ATOM 1566 O O . GLY A 1 205 ? -13.462 4.908 23.414 1.00 77.81 205 GLY A O 1
ATOM 1567 N N . ALA A 1 206 ? -13.864 3.454 21.760 1.00 75.81 206 ALA A N 1
ATOM 1568 C CA . ALA A 1 206 ? -13.412 2.308 22.542 1.00 75.81 206 ALA A CA 1
ATOM 1569 C C . ALA A 1 206 ? -11.881 2.345 22.669 1.00 75.81 206 ALA A C 1
ATOM 1571 O O . ALA A 1 206 ? -11.150 2.071 21.713 1.00 75.81 206 ALA A O 1
ATOM 1572 N N . THR A 1 207 ? -11.386 2.702 23.855 1.00 57.47 207 THR A N 1
ATOM 1573 C CA . THR A 1 207 ? -9.969 2.590 24.197 1.00 57.47 207 THR A CA 1
ATOM 1574 C C . THR A 1 207 ? -9.551 1.127 24.113 1.00 57.47 207 THR A C 1
ATOM 1576 O O . THR A 1 207 ? -10.185 0.248 24.697 1.00 57.47 207 THR A O 1
ATOM 1579 N N . THR A 1 208 ? -8.489 0.857 23.353 1.00 56.53 208 THR A N 1
ATOM 1580 C CA . THR A 1 208 ? -7.860 -0.468 23.378 1.00 56.53 208 THR A CA 1
ATOM 1581 C C . THR A 1 208 ? -7.192 -0.606 24.753 1.00 56.53 208 THR A C 1
ATOM 1583 O O . THR A 1 208 ? -6.482 0.330 25.126 1.00 56.53 208 THR A O 1
ATOM 1586 N N . PRO A 1 209 ? -7.496 -1.662 25.533 1.00 50.31 209 PRO A N 1
ATOM 1587 C CA . PRO A 1 209 ? -7.006 -1.818 26.903 1.00 50.31 209 PRO A CA 1
ATOM 1588 C C . PRO A 1 209 ? -5.481 -1.912 26.992 1.00 50.31 209 PRO A C 1
ATOM 1590 O O . PRO A 1 209 ? -4.854 -2.373 26.009 1.00 50.31 209 PRO A O 1
#

Radius of gyration: 27.06 Å; Cα contacts (8 Å, |Δi|>4): 198; chains: 1; bounding box: 52×79×75 Å

Mean predicted aligned error: 15.1 Å

Nearest PDB structures (foldseek):
  5g5m-assembly1_B  TM=7.575E-01  e=3.300E-05  Pyrococcus furiosus
  5g5m-assembly1_A  TM=7.235E-01  e=4.872E-05  Pyrococcus furiosus
  5lcn-assembly1_C  TM=7.153E-01  e=8.188E-05  Pyrococcus furiosus DSM 3638
  5g5c-assembly1_A-2  TM=7.083E-01  e=1.468E-04  Pyrococcus furiosus
  5lcn-assembly2_D  TM=7.318E-01  e=2.313E-04  Pyrococcus furiosus DSM 3638

Secondary structure (DSSP, 8-state):
-PPPPPPP------PPPPPPPP-PPPPPPPP--------PPPPPPPPPP---TTS----------TT-----TT--SS-HHHHHHHHHHHHHH-TT---EEEES--S-HHHHHHHTT---HHHHHHHHTT-GGGGGGG--S-EEEEEETT-SSS-HHHHHHHHHHSPP-TTEEEEEESS-HHHHHIIIIIHHHHHHHHHTSPPTT----

Sequence (209 aa):
MCPVPRPGHGGARLRRPCPRPPFASPAPPCSSGPAAAHRAVPRRRPRQPERNLEESSAAEGFEPLEAGILWREDHLAHDAGETTTHALLAAEAEPRIRAVAAYAPVVDLVAHFRRQGVDDAAFDDAVLAFSPHAHAARLRQPSLLFIAEDDDGISLEEMRAFHSSLPANPRREFVVVPSGGHYLAMIHEGIPAGIRFFQGLPPEGATTP

Foldseek 3Di:
DDDDDDDDDDDDDDDDDDDDDDDDDDDDDDDDDDDDDDDDDPDDDPDDPPDPPPPPPPCPDPDPPPQDPPDDPPDPDPCPQDVLLVQLVCLLVDVSNQEGEGAQHQQQVLVLVVVVVDDDVVVNVVCCVSHNLNRQARNAHQYEYEYEPQAPRHHPVVSVVSLVSHDDDPRHHYYYHHDDYRPGCCVPPVVVVVVVSVVPDDPPPPDDD